Protein 5FOS (pdb70)

Structure (mmCIF, N/CA/C/O backbone):
data_5FOS
#
_entry.id   5FOS
#
_cell.length_a   40.790
_cell.length_b   61.780
_cell.length_c   87.220
_cell.angle_alpha   90.00
_cell.angle_beta   90.00
_cell.angle_gamma   90.00
#
_symmetry.space_group_name_H-M   'P 21 21 21'
#
loop_
_entity.id
_entity.type
_entity.pdbx_description
1 polymer 'DNA REPAIR AND RECOMBINATION PROTEIN RADA'
2 polymer 'DNA REPAIR AND RECOMBINATION PROTEIN RADA'
3 non-polymer 'PHOSPHATE ION'
4 non-polymer GLYCEROL
5 water water
#
loop_
_atom_site.group_PDB
_atom_site.id
_atom_site.type_symbol
_atom_site.label_atom_id
_atom_site.label_alt_id
_atom_site.label_comp_id
_atom_site.label_asym_id
_atom_site.label_entity_id
_atom_site.label_seq_id
_atom_site.pdbx_PDB_ins_code
_atom_site.Cartn_x
_atom_site.Cartn_y
_atom_site.Cartn_z
_atom_site.occupancy
_atom_site.B_iso_or_equiv
_atom_site.auth_seq_id
_atom_site.auth_comp_id
_atom_site.auth_asym_id
_atom_site.auth_atom_id
_atom_site.pdbx_PDB_model_num
ATOM 1 N N . ALA A 1 2 ? 10.198 -21.863 34.490 1.00 25.85 108 ALA A N 1
ATOM 2 C CA . ALA A 1 2 ? 9.888 -21.212 35.763 1.00 23.45 108 ALA A CA 1
ATOM 3 C C . ALA A 1 2 ? 8.679 -20.282 35.672 1.00 20.18 108 ALA A C 1
ATOM 4 O O . ALA A 1 2 ? 8.513 -19.548 34.692 1.00 18.93 108 ALA A O 1
ATOM 10 N N . THR A 1 3 ? 7.855 -20.294 36.716 1.00 17.82 109 THR A N 1
ATOM 11 C CA . THR A 1 3 ? 6.689 -19.421 36.790 1.00 16.04 109 THR A CA 1
ATOM 12 C C . THR A 1 3 ? 7.056 -17.946 36.573 1.00 14.40 109 THR A C 1
ATOM 13 O O . THR A 1 3 ? 8.077 -17.461 37.035 1.00 14.82 109 THR A O 1
ATOM 24 N N . ILE A 1 4 ? 6.215 -17.248 35.836 1.00 13.83 110 ILE A N 1
ATOM 25 C CA . ILE A 1 4 ? 6.366 -15.829 35.592 1.00 15.07 110 ILE A CA 1
ATOM 26 C C . ILE A 1 4 ? 5.912 -15.093 36.849 1.00 13.27 110 ILE A C 1
ATOM 27 O O . ILE A 1 4 ? 4.852 -15.404 37.377 1.00 15.20 110 ILE A O 1
ATOM 43 N N . GLY A 1 5 ? 6.711 -14.145 37.338 1.00 9.42 111 GLY A N 1
ATOM 44 C CA . GLY A 1 5 ? 6.274 -13.239 38.400 1.00 8.50 111 GLY A CA 1
ATOM 45 C C . GLY A 1 5 ? 5.654 -11.992 37.803 1.00 7.64 111 GLY A C 1
ATOM 46 O O . GLY A 1 5 ? 5.977 -11.606 36.677 1.00 8.16 111 GLY A O 1
ATOM 50 N N . ARG A 1 6 ? 4.800 -11.329 38.577 1.00 7.59 112 ARG A N 1
ATOM 51 C CA . ARG A 1 6 ? 4.128 -10.125 38.107 1.00 8.16 112 ARG A CA 1
ATOM 52 C C . ARG A 1 6 ? 4.193 -9.014 39.149 1.00 7.71 112 ARG A C 1
ATOM 53 O O . ARG A 1 6 ? 3.733 -9.186 40.273 1.00 10.49 112 ARG A O 1
ATOM 74 N N . ILE A 1 7 ? 4.757 -7.867 38.780 1.00 7.25 113 ILE A N 1
ATOM 75 C CA . ILE A 1 7 ? 4.923 -6.738 39.675 1.00 7.13 113 ILE A CA 1
ATOM 76 C C . ILE A 1 7 ? 3.809 -5.728 39.433 1.00 6.74 113 ILE A C 1
ATOM 77 O O . ILE A 1 7 ? 3.652 -5.232 38.327 1.00 7.67 113 ILE A O 1
ATOM 93 N N . SER A 1 8 ? 3.057 -5.416 40.485 1.00 7.31 114 SER A N 1
ATOM 94 C CA . SER A 1 8 ? 2.043 -4.385 40.408 1.00 7.76 114 SER A CA 1
ATOM 95 C C . SER A 1 8 ? 2.660 -3.036 40.128 1.00 7.36 114 SER A C 1
ATOM 96 O O . SER A 1 8 ? 3.701 -2.690 40.670 1.00 8.57 114 SER A O 1
ATOM 104 N N . THR A 1 9 ? 1.952 -2.259 39.317 1.00 7.69 115 THR A N 1
ATOM 105 C CA . THR A 1 9 ? 2.341 -0.895 38.989 1.00 8.37 115 THR A CA 1
ATOM 106 C C . THR A 1 9 ? 1.888 0.149 40.022 1.00 8.84 115 THR A C 1
ATOM 107 O O . THR A 1 9 ? 2.245 1.319 39.926 1.00 10.35 115 THR A O 1
ATOM 118 N N . GLY A 1 10 ? 1.022 -0.263 40.938 1.00 8.82 116 GLY A N 1
ATOM 119 C CA . GLY A 1 10 ? 0.334 0.659 41.829 1.00 10.66 116 GLY A CA 1
ATOM 120 C C . GLY A 1 10 ? -1.081 1.011 41.380 1.00 11.39 116 GLY A C 1
ATOM 121 O O . GLY A 1 10 ? -1.894 1.470 42.178 1.00 12.21 116 GLY A O 1
ATOM 125 N N . SER A 1 11 ? -1.364 0.807 40.090 1.00 10.75 117 SER A N 1
ATOM 126 C CA . SER A 1 11 ? -2.678 1.089 39.514 1.00 11.55 117 SER A CA 1
ATOM 127 C C . SER A 1 11 ? -3.369 -0.216 39.160 1.00 10.57 117 SER A C 1
ATOM 128 O O . SER A 1 11 ? -2.856 -1.000 38.366 1.00 10.43 117 SER A O 1
ATOM 136 N N . LYS A 1 12 ? -4.551 -0.438 39.727 1.00 11.46 118 LYS A N 1
ATOM 137 C CA . LYS A 1 12 ? -5.333 -1.625 39.386 1.00 11.68 118 LYS A CA 1
ATOM 138 C C . LYS A 1 12 ? -5.765 -1.603 37.918 1.00 10.35 118 LYS A C 1
ATOM 139 O O . LYS A 1 12 ? -5.843 -2.641 37.266 1.00 10.87 118 LYS A O 1
ATOM 158 N N . SER A 1 13 ? -6.080 -0.424 37.406 1.00 9.22 119 SER A N 1
ATOM 159 C CA . SER A 1 13 ? -6.432 -0.290 35.999 1.00 9.11 119 SER A CA 1
ATOM 160 C C . SER A 1 13 ? -5.290 -0.764 35.084 1.00 8.48 119 SER A C 1
ATOM 161 O O . SER A 1 13 ? -5.464 -1.633 34.203 1.00 9.47 119 SER A O 1
ATOM 169 N N . LEU A 1 14 ? -4.107 -0.214 35.308 1.00 8.13 120 LEU A N 1
ATOM 170 C CA . LEU A 1 14 ? -2.951 -0.596 34.530 1.00 7.87 120 LEU A CA 1
ATOM 171 C C . LEU A 1 14 ? -2.566 -2.063 34.769 1.00 8.30 120 LEU A C 1
ATOM 172 O O . LEU A 1 14 ? -2.228 -2.773 33.822 1.00 8.87 120 LEU A O 1
ATOM 188 N N . ASP A 1 15 ? -2.650 -2.540 36.010 1.00 9.10 121 ASP A N 1
AT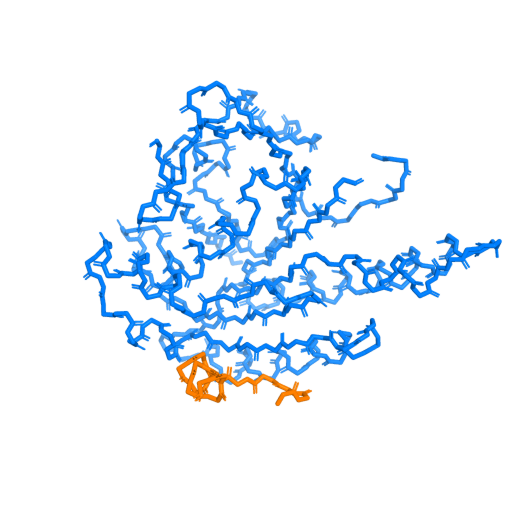OM 189 C CA . ASP A 1 15 ? -2.358 -3.954 36.270 1.00 9.23 121 ASP A CA 1
ATOM 190 C C . ASP A 1 15 ? -3.282 -4.860 35.475 1.00 9.01 121 ASP A C 1
ATOM 191 O O . ASP A 1 15 ? -2.841 -5.873 34.948 1.00 10.23 121 ASP A O 1
ATOM 200 N N . LYS A 1 16 ? -4.557 -4.496 35.376 1.00 9.06 122 LYS A N 1
ATOM 201 C CA . LYS A 1 16 ? -5.489 -5.336 34.639 1.00 10.26 122 LYS A CA 1
ATOM 202 C C . LYS A 1 16 ? -5.127 -5.376 33.157 1.00 10.81 122 LYS A C 1
ATOM 203 O O . LYS A 1 16 ? -5.115 -6.433 32.532 1.00 11.30 122 LYS A O 1
ATOM 222 N N . LEU A 1 17 ? -4.816 -4.218 32.586 1.00 9.15 123 LEU A N 1
ATOM 223 C CA . LEU A 1 17 ? -4.388 -4.144 31.200 1.00 9.01 123 LEU A CA 1
ATOM 224 C C . LEU A 1 17 ? -3.182 -5.068 30.963 1.00 9.22 123 LEU A C 1
ATOM 225 O O . LEU A 1 17 ? -3.072 -5.725 29.911 1.00 10.44 123 LEU A O 1
ATOM 241 N N . LEU A 1 18 ? -2.278 -5.119 31.944 1.00 8.53 124 LEU A N 1
ATOM 242 C CA . LEU A 1 18 ? -1.045 -5.891 31.846 1.00 10.57 124 LEU A CA 1
ATOM 243 C C . LEU A 1 18 ? -1.205 -7.359 32.220 1.00 11.41 124 LEU A C 1
ATOM 244 O O . LEU A 1 18 ? -0.232 -8.099 32.218 1.00 14.41 124 LEU A O 1
ATOM 260 N N . GLY A 1 19 ? -2.405 -7.807 32.564 1.00 11.05 125 GLY A N 1
ATOM 261 C CA . GLY A 1 19 ? -2.602 -9.198 32.952 1.00 11.91 125 GLY A CA 1
ATOM 262 C C . GLY A 1 19 ? -2.129 -9.530 34.359 1.00 12.24 125 GLY A C 1
ATOM 263 O O . GLY A 1 19 ? -1.897 -10.694 34.687 1.00 13.11 125 GLY A O 1
ATOM 267 N N . GLY A 1 20 ? -1.989 -8.506 35.189 1.00 10.46 126 GLY A N 1
ATOM 268 C CA . GLY A 1 20 ? -1.667 -8.671 36.597 1.00 10.16 126 GLY A CA 1
ATOM 269 C C . GLY A 1 20 ? -0.492 -7.826 37.064 1.00 9.55 126 GLY A C 1
ATOM 270 O O . GLY A 1 20 ? -0.317 -7.584 38.259 1.00 11.87 126 GLY A O 1
ATOM 274 N N . GLY A 1 21 ? 0.335 -7.383 36.122 1.00 9.78 127 GLY A N 1
ATOM 275 C CA . GLY A 1 21 ? 1.503 -6.587 36.432 1.00 8.59 127 GLY A CA 1
ATOM 276 C C . GLY A 1 21 ? 2.573 -6.792 35.375 1.00 7.82 127 GLY A C 1
ATOM 277 O O . GLY A 1 21 ? 2.387 -7.502 34.395 1.00 8.33 127 GLY A O 1
ATOM 281 N N . ILE A 1 22 ? 3.693 -6.106 35.541 1.00 7.11 128 ILE A N 1
ATOM 282 C CA A ILE A 1 22 ? 4.797 -6.340 34.611 0.50 6.84 128 ILE A CA 1
ATOM 283 C CA B ILE A 1 22 ? 4.886 -6.249 34.733 0.50 6.26 128 ILE A CA 1
ATOM 284 C C . ILE A 1 22 ? 5.477 -7.648 34.934 1.00 6.27 128 ILE A C 1
ATOM 285 O O . ILE A 1 22 ? 5.633 -8.053 36.079 1.00 7.78 128 ILE A O 1
ATOM 316 N N . GLU A 1 23 ? 5.816 -8.354 33.863 1.00 6.75 129 GLU A N 1
ATOM 317 C CA . GLU A 1 23 ? 6.258 -9.736 33.946 1.00 7.47 129 GLU A CA 1
ATOM 318 C C . GLU A 1 23 ? 7.764 -9.897 34.078 1.00 6.26 129 GLU A C 1
ATOM 319 O O . GLU A 1 23 ? 8.543 -9.190 33.427 1.00 8.14 129 GLU A O 1
ATOM 331 N N . THR A 1 24 ? 8.181 -10.851 34.910 1.00 6.80 130 THR A N 1
ATOM 332 C CA . THR A 1 24 ? 9.553 -11.342 34.848 1.00 6.92 130 THR A CA 1
ATOM 333 C C . THR A 1 24 ? 9.729 -12.178 33.568 1.00 7.60 130 THR A C 1
ATOM 334 O O . THR A 1 24 ? 8.751 -12.575 32.915 1.00 7.60 130 THR A O 1
ATOM 345 N N . GLN A 1 25 ? 10.984 -12.427 33.193 1.00 7.50 131 GLN A N 1
ATOM 346 C CA . GLN A 1 25 ? 11.298 -13.149 31.955 1.00 8.03 131 GLN A CA 1
ATOM 347 C C . GLN A 1 25 ? 10.762 -12.396 30.737 1.00 7.94 131 GLN A C 1
ATOM 348 O O . GLN A 1 25 ? 10.437 -12.992 29.721 1.00 9.46 131 GLN A O 1
ATOM 362 N N . ALA A 1 26 ? 10.746 -11.069 30.835 1.00 7.28 132 ALA A N 1
ATOM 363 C CA . ALA A 1 26 ? 10.243 -10.209 29.774 1.00 8.08 132 ALA A CA 1
ATOM 364 C C . ALA A 1 26 ? 10.878 -8.836 29.853 1.00 7.14 132 ALA A C 1
ATOM 365 O O . ALA A 1 26 ? 11.275 -8.375 30.936 1.00 7.29 132 ALA A O 1
ATOM 372 N N . ILE A 1 27 ? 10.958 -8.182 28.694 1.00 8.44 133 ILE A N 1
ATOM 373 C CA . ILE A 1 27 ? 11.247 -6.755 28.625 1.00 7.73 133 ILE A CA 1
ATOM 374 C C . ILE A 1 27 ? 9.948 -6.012 28.334 1.00 7.88 133 ILE A C 1
ATOM 375 O O . ILE A 1 27 ? 9.307 -6.254 27.306 1.00 9.13 133 ILE A O 1
ATOM 391 N N . THR A 1 28 ? 9.554 -5.123 29.247 1.00 7.71 134 THR A N 1
ATOM 392 C CA . THR A 1 28 ? 8.418 -4.248 29.022 1.00 7.58 134 THR A CA 1
ATOM 393 C C . THR A 1 28 ? 8.942 -2.866 28.730 1.00 8.37 134 THR A C 1
ATOM 394 O O . THR A 1 28 ? 9.718 -2.336 29.511 1.00 8.27 134 THR A O 1
ATOM 405 N N . GLU A 1 29 ? 8.502 -2.303 27.603 1.00 8.28 135 GLU A N 1
ATOM 406 C CA . GLU A 1 29 ? 8.899 -0.961 27.199 1.00 9.60 135 GLU A CA 1
ATOM 407 C C . GLU A 1 29 ? 7.710 -0.058 27.338 1.00 9.80 135 GLU A C 1
ATOM 408 O O . GLU A 1 29 ? 6.623 -0.365 26.814 1.00 11.27 135 GLU A O 1
ATOM 420 N N A VAL A 1 30 ? 7.928 1.057 28.013 0.50 9.45 136 VAL A N 1
ATOM 421 N N B VAL A 1 30 ? 7.886 1.036 28.073 0.50 8.78 136 VAL A N 1
ATOM 422 C CA A VAL A 1 30 ? 6.956 2.117 28.076 0.50 10.20 136 VAL A CA 1
ATOM 423 C CA B VAL A 1 30 ? 6.922 2.122 28.071 0.50 9.69 136 VAL A CA 1
ATOM 424 C C A VAL A 1 30 ? 7.491 3.321 27.314 0.50 10.07 136 VAL A C 1
ATOM 425 C C B VAL A 1 30 ? 7.497 3.289 27.284 0.50 9.80 136 VAL A C 1
ATOM 426 O O A VAL A 1 30 ? 8.616 3.755 27.530 0.50 10.20 136 VAL A O 1
ATOM 427 O O B VAL A 1 30 ? 8.659 3.651 27.436 0.50 10.12 136 VAL A O 1
ATOM 452 N N . PHE A 1 31 ? 6.682 3.857 26.410 1.00 10.02 137 PHE A N 1
ATOM 453 C CA . PHE A 1 31 ? 7.114 4.968 25.595 1.00 11.30 137 PHE A CA 1
ATOM 454 C C . PHE A 1 31 ? 6.028 6.003 25.506 1.00 10.95 137 PHE A C 1
ATOM 455 O O . PHE A 1 31 ? 4.831 5.704 25.619 1.00 11.05 137 PHE A O 1
ATOM 472 N N . GLY A 1 32 ? 6.467 7.232 25.327 1.00 12.08 138 GLY A N 1
ATOM 473 C CA . GLY A 1 32 ? 5.567 8.361 25.214 1.00 13.22 138 GLY A CA 1
ATOM 474 C C . GLY A 1 32 ? 6.332 9.668 25.265 1.00 15.23 138 GLY A C 1
ATOM 475 O O . GLY A 1 32 ? 7.568 9.685 25.377 1.00 15.04 138 GLY A O 1
ATOM 479 N N . GLU A 1 33 ? 5.595 10.768 25.171 1.00 16.74 139 GLU A N 1
ATOM 480 C CA . GLU A 1 33 ? 6.196 12.092 25.168 1.00 19.90 139 GLU A CA 1
ATOM 481 C C . GLU A 1 33 ? 6.664 12.455 26.570 1.00 19.82 139 GLU A C 1
ATOM 482 O O . GLU A 1 33 ? 6.309 11.789 27.541 1.00 19.61 139 GLU A O 1
ATOM 494 N N . PHE A 1 34 ? 7.489 13.490 26.670 1.00 22.83 140 PHE A N 1
ATOM 495 C CA . PHE A 1 34 ? 7.846 14.054 27.967 1.00 24.82 140 PHE A CA 1
ATOM 496 C C . PHE A 1 34 ? 6.589 14.341 28.787 1.00 24.59 140 PHE A C 1
ATOM 497 O O . PHE A 1 34 ? 5.632 14.910 28.269 1.00 25.21 140 PHE A O 1
ATOM 514 N N . GLY A 1 35 ? 6.605 13.955 30.061 1.00 22.47 141 GLY A N 1
ATOM 515 C CA . GLY A 1 35 ? 5.477 14.181 30.954 1.00 21.90 141 GLY A CA 1
ATOM 516 C C . GLY A 1 35 ? 4.394 13.114 30.949 1.00 17.55 141 GLY A C 1
ATOM 517 O O . GLY A 1 35 ? 3.397 13.238 31.674 1.00 16.54 141 GLY A O 1
ATOM 521 N N . SER A 1 36 ? 4.586 12.049 30.168 1.00 16.08 142 SER A N 1
ATOM 522 C CA . SER A 1 36 ? 3.532 11.053 29.973 1.00 14.98 142 SER A CA 1
ATOM 523 C C . SER A 1 36 ? 3.381 10.064 31.137 1.00 13.19 142 SER A C 1
ATOM 524 O O . SER A 1 36 ? 2.436 9.258 31.135 1.00 13.87 142 SER A O 1
ATOM 532 N N . GLY A 1 37 ? 4.336 10.076 32.071 1.00 13.80 143 GLY A N 1
ATOM 533 C CA . GLY A 1 37 ? 4.304 9.212 33.245 1.00 14.86 143 GLY A CA 1
ATOM 534 C C . GLY A 1 37 ? 5.375 8.125 33.318 1.00 12.98 143 GLY A C 1
ATOM 535 O O . GLY A 1 37 ? 5.449 7.387 34.309 1.00 11.97 143 GLY A O 1
ATOM 539 N N . LYS A 1 38 ? 6.236 8.040 32.303 1.00 13.08 144 LYS A N 1
ATOM 540 C CA . LYS A 1 38 ? 7.208 6.933 32.225 1.00 12.27 144 LYS A CA 1
ATOM 541 C C . LYS A 1 38 ? 8.130 6.859 33.427 1.00 10.37 144 LYS A C 1
ATOM 542 O O . LYS A 1 38 ? 8.358 5.780 33.964 1.00 10.16 144 LYS A O 1
ATOM 561 N N . THR A 1 39 ? 8.681 7.994 33.838 1.00 12.69 145 THR A N 1
ATOM 562 C CA . THR A 1 39 ? 9.656 7.984 34.925 1.00 13.87 145 THR A CA 1
ATOM 563 C C . THR A 1 39 ? 8.967 7.739 36.256 1.00 10.45 145 THR A C 1
ATOM 564 O O . THR A 1 39 ? 9.522 7.091 37.148 1.00 10.43 145 THR A O 1
ATOM 575 N N . GLN A 1 40 ? 7.750 8.245 36.390 1.00 9.94 146 GLN A N 1
ATOM 576 C CA . GLN A 1 40 ? 6.983 8.013 37.600 1.00 10.35 146 GLN A CA 1
ATOM 577 C C . GLN A 1 40 ? 6.632 6.525 37.744 1.00 8.74 146 GLN A C 1
ATOM 578 O O . GLN A 1 40 ? 6.673 5.983 38.855 1.00 9.40 146 GLN A O 1
ATOM 592 N N . LEU A 1 41 ? 6.317 5.866 36.637 1.00 8.85 147 LEU A N 1
ATOM 593 C CA . LEU A 1 41 ? 6.059 4.423 36.657 1.00 8.01 147 LEU A CA 1
ATOM 594 C C . LEU A 1 41 ? 7.326 3.639 37.044 1.00 8.08 147 LEU A C 1
ATOM 595 O O . LEU A 1 41 ? 7.285 2.756 37.888 1.00 7.76 147 LEU A O 1
ATOM 611 N N . ALA A 1 42 ? 8.480 4.025 36.503 1.00 8.09 148 ALA A N 1
ATOM 612 C CA . ALA A 1 42 ? 9.749 3.407 36.888 1.00 8.55 148 ALA A CA 1
ATOM 613 C C . ALA A 1 42 ? 10.026 3.565 38.402 1.00 7.57 148 ALA A C 1
ATOM 614 O O . ALA A 1 42 ? 10.370 2.590 39.075 1.00 7.57 148 ALA A O 1
ATOM 621 N N . HIS A 1 43 ? 9.881 4.782 38.932 1.00 7.28 149 HIS A N 1
ATOM 622 C CA . HIS A 1 43 ? 10.094 4.992 40.363 1.00 8.08 149 HIS A CA 1
ATOM 623 C C . HIS A 1 43 ? 9.116 4.151 41.213 1.00 7.33 149 HIS A C 1
ATOM 624 O O . HIS A 1 43 ? 9.501 3.591 42.236 1.00 7.80 149 HIS A O 1
ATOM 637 N N . THR A 1 44 ? 7.858 4.048 40.785 1.00 6.98 150 THR A N 1
ATOM 638 C CA . THR A 1 44 ? 6.864 3.307 41.549 1.00 6.30 150 THR A CA 1
ATOM 639 C C . THR A 1 44 ? 7.193 1.815 41.550 1.00 5.73 150 THR A C 1
ATOM 640 O O . THR A 1 44 ? 7.145 1.161 42.578 1.00 7.48 150 THR A O 1
ATOM 651 N N . LEU A 1 45 ? 7.545 1.281 40.381 1.00 6.28 151 LEU A N 1
ATOM 652 C CA . LEU A 1 45 ? 7.920 -0.119 40.277 1.00 6.03 151 LEU A CA 1
ATOM 653 C C . LEU A 1 45 ? 9.118 -0.464 41.158 1.00 5.93 151 LEU A C 1
ATOM 654 O O . LEU A 1 45 ? 9.185 -1.565 41.713 1.00 6.14 151 LEU A O 1
ATOM 670 N N . ALA A 1 46 ? 10.063 0.460 41.284 1.00 6.12 152 ALA A N 1
ATOM 671 C CA . ALA A 1 46 ? 11.243 0.236 42.121 1.00 6.55 152 ALA A CA 1
ATOM 672 C C . ALA A 1 46 ? 10.882 0.078 43.595 1.00 6.17 152 ALA A C 1
ATOM 673 O O . ALA A 1 46 ? 11.649 -0.495 44.360 1.00 7.63 152 ALA A O 1
ATOM 680 N N . VAL A 1 47 ? 9.716 0.602 43.986 1.00 6.71 153 VAL A N 1
ATOM 681 C CA . VAL A 1 47 ? 9.173 0.376 45.324 1.00 6.12 153 VAL A CA 1
ATOM 682 C C . VAL A 1 47 ? 8.290 -0.885 45.353 1.00 6.18 153 VAL A C 1
ATOM 683 O O . VAL A 1 47 ? 8.484 -1.757 46.195 1.00 7.04 153 VAL A O 1
ATOM 696 N N . MET A 1 48 ? 7.365 -0.999 44.408 1.00 6.43 154 MET A N 1
ATOM 697 C CA . MET A 1 48 ? 6.390 -2.094 44.424 1.00 6.88 154 MET A CA 1
ATOM 698 C C . MET A 1 48 ? 7.066 -3.456 44.412 1.00 6.30 154 MET A C 1
ATOM 699 O O . MET A 1 48 ? 6.624 -4.379 45.066 1.00 6.65 154 MET A O 1
ATOM 713 N N . VAL A 1 49 ? 8.146 -3.604 43.661 1.00 5.44 155 VAL A N 1
ATOM 714 C CA . VAL A 1 49 ? 8.779 -4.926 43.539 1.00 6.39 155 VAL A CA 1
ATOM 715 C C . VAL A 1 49 ? 9.322 -5.406 44.878 1.00 5.67 155 VAL A C 1
ATOM 716 O O . VAL A 1 49 ? 9.481 -6.611 45.104 1.00 6.44 155 VAL A O 1
ATOM 729 N N . GLN A 1 50 ? 9.577 -4.473 45.791 1.00 6.13 156 GLN A N 1
ATOM 730 C CA . GLN A 1 50 ? 10.111 -4.830 47.102 1.00 6.69 156 GLN A CA 1
ATOM 731 C C . GLN A 1 50 ? 9.071 -5.365 48.082 1.00 6.95 156 GLN A C 1
ATOM 732 O O . GLN A 1 50 ? 9.423 -5.935 49.108 1.00 8.03 156 GLN A O 1
ATOM 746 N N . LEU A 1 51 ? 7.800 -5.132 47.772 1.00 6.86 157 LEU A N 1
ATOM 747 C CA . LEU A 1 51 ? 6.687 -5.641 48.571 1.00 7.36 157 LEU A CA 1
ATOM 748 C C . LEU A 1 51 ? 6.587 -7.170 48.482 1.00 7.25 157 LEU A C 1
ATOM 749 O O . LEU A 1 51 ? 7.064 -7.782 47.522 1.00 6.64 157 LEU A O 1
ATOM 765 N N . PRO A 1 52 ? 5.918 -7.793 49.463 1.00 6.65 158 PRO A N 1
ATOM 766 C CA . PRO A 1 52 ? 5.630 -9.222 49.369 1.00 6.64 158 PRO A CA 1
ATOM 767 C C . PRO A 1 52 ? 4.562 -9.475 48.292 1.00 6.27 158 PRO A C 1
ATOM 768 O O . PRO A 1 52 ? 3.874 -8.525 47.852 1.00 6.22 158 PRO A O 1
ATOM 779 N N . PRO A 1 53 ? 4.419 -10.735 47.862 1.00 6.52 159 PRO A N 1
ATOM 780 C CA . PRO A 1 53 ? 3.526 -10.954 46.709 1.00 7.31 159 PRO A CA 1
ATOM 781 C C . PRO A 1 53 ? 2.047 -10.628 46.929 1.00 7.49 159 PRO A C 1
ATOM 782 O O . PRO A 1 53 ? 1.386 -10.236 45.958 1.00 8.14 159 PRO A O 1
ATOM 793 N N . GLU A 1 54 ? 1.543 -10.759 48.151 1.00 7.25 160 GLU A N 1
ATOM 794 C CA . GLU A 1 54 ? 0.149 -10.396 48.408 1.00 7.73 160 GLU A CA 1
ATOM 795 C C . GLU A 1 54 ? -0.081 -8.866 48.394 1.00 8.76 160 GLU A C 1
ATOM 796 O O . GLU A 1 54 ? -1.228 -8.397 48.495 1.00 10.40 160 GLU A O 1
ATOM 808 N N . GLU A 1 55 ? 1.002 -8.107 48.243 1.00 7.10 161 GLU A N 1
ATOM 809 C CA . GLU A 1 55 ? 0.922 -6.673 48.027 1.00 7.39 161 GLU A CA 1
ATOM 810 C C . GLU A 1 55 ? 1.379 -6.287 46.608 1.00 7.73 161 GLU A C 1
ATOM 811 O O . GLU A 1 55 ? 1.566 -5.105 46.317 1.00 9.52 161 GLU A O 1
ATOM 823 N N . GLY A 1 56 ? 1.566 -7.272 45.726 1.00 7.32 162 GLY A N 1
ATOM 824 C CA . GLY A 1 56 ? 1.935 -7.007 44.342 1.00 7.68 162 GLY A CA 1
ATOM 825 C C . GLY A 1 56 ? 3.422 -7.005 44.022 1.00 7.50 162 GLY A C 1
ATOM 826 O O . GLY A 1 56 ? 3.793 -6.679 42.895 1.00 8.80 162 GLY A O 1
ATOM 830 N N . GLY A 1 57 ? 4.267 -7.381 44.977 1.00 7.43 163 GLY A N 1
ATOM 831 C CA . GLY A 1 57 ? 5.708 -7.386 44.772 1.00 5.67 163 GLY A CA 1
ATOM 832 C C . GLY A 1 57 ? 6.308 -8.776 44.691 1.00 6.69 163 GLY A C 1
ATOM 833 O O . GLY A 1 57 ? 5.600 -9.790 44.611 1.00 6.71 163 GLY A O 1
ATOM 837 N N . LEU A 1 58 ? 7.634 -8.835 44.696 1.00 6.75 164 LEU A N 1
ATOM 838 C CA . LEU A 1 58 ? 8.359 -10.095 44.565 1.00 7.25 164 LEU A CA 1
ATOM 839 C C . LEU A 1 58 ? 9.453 -10.184 45.632 1.00 7.74 164 LEU A C 1
ATOM 840 O O . LEU A 1 58 ? 10.420 -10.938 45.459 1.00 8.75 164 LEU A O 1
ATOM 856 N N . ASN A 1 59 ? 9.317 -9.413 46.712 1.00 7.48 165 ASN A N 1
ATOM 857 C CA . ASN A 1 59 ? 10.364 -9.343 47.730 1.00 8.09 165 ASN A CA 1
ATOM 858 C C . ASN A 1 59 ? 11.725 -9.130 47.080 1.00 7.14 165 ASN A C 1
ATOM 859 O O . ASN A 1 59 ? 12.715 -9.746 47.460 1.00 10.21 165 ASN A O 1
ATOM 870 N N . GLY A 1 60 ? 11.766 -8.272 46.065 1.00 7.42 166 GLY A N 1
ATOM 871 C CA . GLY A 1 60 ? 12.919 -8.166 45.195 1.00 8.29 166 GLY A CA 1
ATOM 872 C C . GLY A 1 60 ? 13.798 -6.964 45.405 1.00 8.27 166 GLY A C 1
ATOM 873 O O . GLY A 1 60 ? 13.380 -5.942 45.949 1.00 9.91 166 GLY A O 1
ATOM 877 N N . SER A 1 61 ? 15.047 -7.112 44.976 1.00 7.36 167 SER A N 1
ATOM 878 C CA . SER A 1 61 ? 15.960 -5.983 44.825 1.00 6.93 167 SER A CA 1
ATOM 879 C C . SER A 1 61 ? 15.859 -5.399 43.402 1.00 6.84 167 SER A C 1
ATOM 880 O O . SER A 1 61 ? 15.294 -6.014 42.486 1.00 7.03 167 SER A O 1
ATOM 888 N N . VAL A 1 62 ? 16.451 -4.225 43.226 1.00 6.73 168 VAL A N 1
ATOM 889 C CA . VAL A 1 62 ? 16.344 -3.437 42.010 1.00 6.57 168 VAL A CA 1
ATOM 890 C C . VAL A 1 62 ? 17.720 -3.006 41.538 1.00 6.11 168 VAL A C 1
ATOM 891 O O . VAL A 1 62 ? 18.577 -2.655 42.351 1.00 7.07 168 VAL A O 1
ATOM 904 N N . MET A 1 63 ? 17.902 -2.993 40.219 1.00 6.93 169 MET A N 1
ATOM 905 C CA . MET A 1 63 ? 19.036 -2.329 39.603 1.00 6.80 169 MET A CA 1
ATOM 906 C C . MET A 1 63 ? 18.489 -1.329 38.599 1.00 6.78 169 MET A C 1
ATOM 907 O O . MET A 1 63 ? 17.511 -1.615 37.901 1.00 8.16 169 MET A O 1
ATOM 921 N N . TRP A 1 64 ? 19.104 -0.152 38.545 1.00 7.11 170 TRP A N 1
ATOM 922 C CA . TRP A 1 64 ? 18.588 0.974 37.772 1.00 6.69 170 TRP A CA 1
ATOM 923 C C . TRP A 1 64 ? 19.735 1.596 36.988 1.00 7.33 170 TRP A C 1
ATOM 924 O O . TRP A 1 64 ? 20.718 2.029 37.575 1.00 8.45 170 TRP A O 1
ATOM 945 N N . ILE A 1 65 ? 19.620 1.608 35.666 1.00 7.48 171 ILE A N 1
ATOM 946 C CA . ILE A 1 65 ? 20.569 2.282 34.781 1.00 7.80 171 ILE A CA 1
ATOM 947 C C . ILE A 1 65 ? 19.885 3.495 34.174 1.00 7.83 171 ILE A C 1
ATOM 948 O O . ILE A 1 65 ? 18.896 3.349 33.458 1.00 8.99 171 ILE A O 1
ATOM 964 N N . ASP A 1 66 ? 20.404 4.682 34.480 1.00 9.13 172 ASP A N 1
ATOM 965 C CA . ASP A 1 66 ? 19.955 5.917 33.850 1.00 11.25 172 ASP A CA 1
ATOM 966 C C . ASP A 1 66 ? 20.847 6.228 32.645 1.00 11.79 172 ASP A C 1
ATOM 967 O O . ASP A 1 66 ? 22.055 6.014 32.699 1.00 13.64 172 ASP A O 1
ATOM 976 N N . THR A 1 67 ? 20.270 6.790 31.593 1.00 11.91 173 THR A N 1
ATOM 977 C CA . THR A 1 67 ? 21.083 7.404 30.547 1.00 12.95 173 THR A CA 1
ATOM 978 C C . THR A 1 67 ? 21.087 8.918 30.693 1.00 14.25 173 THR A C 1
ATOM 979 O O . THR A 1 67 ? 22.062 9.561 30.319 1.00 15.17 173 THR A O 1
ATOM 990 N N . GLU A 1 68 ? 20.004 9.463 31.240 1.00 16.91 174 GLU A N 1
ATOM 991 C CA . GLU A 1 68 ? 19.886 10.879 31.537 1.00 18.15 174 GLU A CA 1
ATOM 992 C C . GLU A 1 68 ? 19.714 10.965 33.035 1.00 18.23 174 GLU A C 1
ATOM 993 O O . GLU A 1 68 ? 19.580 9.943 33.689 1.00 19.12 174 GLU A O 1
ATOM 1005 N N . ASN A 1 69 ? 19.704 12.163 33.585 1.00 18.38 175 ASN A N 1
ATOM 1006 C CA . ASN A 1 69 ? 19.606 12.330 35.031 1.00 19.89 175 ASN A CA 1
ATOM 1007 C C . ASN A 1 69 ? 18.154 12.321 35.472 1.00 18.51 175 ASN A C 1
ATOM 1008 O O . ASN A 1 69 ? 17.500 13.362 35.525 1.00 21.75 175 ASN A O 1
ATOM 1019 N N . THR A 1 70 ? 17.667 11.146 35.829 1.00 14.41 176 THR A N 1
ATOM 1020 C CA . THR A 1 70 ? 16.244 10.885 35.965 1.00 15.23 176 THR A CA 1
ATOM 1021 C C . THR A 1 70 ? 15.917 10.374 37.389 1.00 12.26 176 THR A C 1
ATOM 1022 O O . THR A 1 70 ? 14.863 10.683 37.970 1.00 12.86 176 THR A O 1
ATOM 1033 N N . PHE A 1 71 ? 16.809 9.561 37.950 1.00 10.76 177 PHE A N 1
ATOM 1034 C CA . PHE A 1 71 ? 16.531 8.888 39.226 1.00 9.84 177 PHE A CA 1
ATOM 1035 C C . PHE A 1 71 ? 16.549 9.889 40.385 1.00 9.98 177 PHE A C 1
ATOM 1036 O O . PHE A 1 71 ? 17.474 10.711 40.514 1.00 12.57 177 PHE A O 1
ATOM 1053 N N . ARG A 1 72 ? 15.529 9.813 41.231 1.00 9.88 178 ARG A N 1
ATOM 1054 C CA . ARG A 1 72 ? 15.357 10.731 42.349 1.00 10.50 178 ARG A CA 1
ATOM 1055 C C . ARG A 1 72 ? 15.144 9.918 43.620 1.00 10.15 178 ARG A C 1
ATOM 1056 O O . ARG A 1 72 ? 14.038 9.455 43.896 1.00 9.53 178 ARG A O 1
ATOM 1077 N N . PRO A 1 73 ? 16.226 9.671 44.375 1.00 12.25 179 PRO A N 1
ATOM 1078 C CA . PRO A 1 73 ? 16.078 8.929 45.635 1.00 11.19 179 PRO A CA 1
ATOM 1079 C C . PRO A 1 73 ? 14.997 9.503 46.565 1.00 11.02 179 PRO A C 1
ATOM 1080 O O . PRO A 1 73 ? 14.306 8.735 47.209 1.00 11.15 179 PRO A O 1
ATOM 1091 N N . GLU A 1 74 ? 14.801 10.818 46.605 1.00 11.27 180 GLU A N 1
ATOM 1092 C CA . GLU A 1 74 ? 13.763 11.348 47.480 1.00 11.50 180 GLU A CA 1
ATOM 1093 C C . GLU A 1 74 ? 12.362 10.966 46.996 1.00 10.18 180 GLU A C 1
ATOM 1094 O O . GLU A 1 74 ? 11.440 10.825 47.811 1.00 11.66 180 GLU A O 1
ATOM 1106 N N . ARG A 1 75 ? 12.180 10.805 45.687 1.00 8.92 181 ARG A N 1
ATOM 1107 C CA . ARG A 1 75 ? 10.877 10.371 45.178 1.00 8.88 181 ARG A CA 1
ATOM 1108 C C . ARG A 1 75 ? 10.607 8.907 45.589 1.00 8.48 181 ARG A C 1
ATOM 1109 O O . ARG A 1 75 ? 9.486 8.547 45.962 1.00 9.24 181 ARG A O 1
ATOM 1130 N N . ILE A 1 76 ? 11.634 8.070 45.533 1.00 9.02 182 ILE A N 1
ATOM 1131 C CA . ILE A 1 76 ? 11.521 6.723 46.082 1.00 8.92 182 ILE A CA 1
ATOM 1132 C C . ILE A 1 76 ? 11.088 6.783 47.556 1.00 8.73 182 ILE A C 1
ATOM 1133 O O . ILE A 1 76 ? 10.183 6.062 47.976 1.00 8.88 182 ILE A O 1
ATOM 1149 N N . ARG A 1 77 ? 11.754 7.634 48.344 1.00 8.78 183 ARG A N 1
ATOM 1150 C CA . ARG A 1 77 ? 11.442 7.731 49.764 1.00 10.68 183 ARG A CA 1
ATOM 1151 C C . ARG A 1 77 ? 10.001 8.148 49.976 1.00 10.26 183 ARG A C 1
ATOM 1152 O O . ARG A 1 77 ? 9.316 7.597 50.840 1.00 10.96 183 ARG A O 1
ATOM 1173 N N . GLU A 1 78 ? 9.536 9.110 49.187 1.00 10.47 184 GLU A N 1
ATOM 1174 C CA . GLU A 1 78 ? 8.152 9.582 49.305 1.00 10.92 184 GLU A CA 1
ATOM 1175 C C . GLU A 1 78 ? 7.154 8.467 48.999 1.00 10.37 184 GLU A C 1
ATOM 1176 O O . GLU A 1 78 ? 6.230 8.214 49.764 1.00 10.99 184 GLU A O 1
ATOM 1188 N N . ILE A 1 79 ? 7.353 7.799 47.873 1.00 10.06 185 ILE A N 1
ATOM 1189 C CA . ILE A 1 79 ? 6.450 6.737 47.453 1.00 9.58 185 ILE A CA 1
ATOM 1190 C C . ILE A 1 79 ? 6.406 5.629 48.528 1.00 9.91 185 ILE A C 1
ATOM 1191 O O . ILE A 1 79 ? 5.340 5.167 48.932 1.00 10.95 185 ILE A O 1
ATOM 1207 N N . ALA A 1 80 ? 7.578 5.207 48.988 1.00 9.40 186 ALA A N 1
ATOM 1208 C CA . ALA A 1 80 ? 7.661 4.195 50.027 1.00 9.68 186 ALA A CA 1
ATOM 1209 C C . ALA A 1 80 ? 6.944 4.618 51.319 1.00 11.24 186 ALA A C 1
ATOM 1210 O O . ALA A 1 80 ? 6.145 3.843 51.886 1.00 12.10 186 ALA A O 1
ATOM 1217 N N . GLN A 1 81 ? 7.232 5.826 51.795 1.00 12.72 187 GLN A N 1
ATOM 1218 C CA . GLN A 1 81 ? 6.665 6.309 53.056 1.00 14.76 187 GLN A CA 1
ATOM 1219 C C . GLN A 1 81 ? 5.149 6.328 52.966 1.00 15.05 187 GLN A C 1
ATOM 1220 O O . GLN A 1 81 ? 4.445 5.955 53.902 1.00 15.56 187 GLN A O 1
ATOM 1234 N N . ASN A 1 82 ? 4.639 6.773 51.838 1.00 14.44 188 ASN A N 1
ATOM 1235 C CA . ASN A 1 82 ? 3.205 6.928 51.690 1.00 14.67 188 ASN A CA 1
ATOM 1236 C C . ASN A 1 82 ? 2.481 5.598 51.475 1.00 14.05 188 ASN A C 1
ATOM 1237 O O . ASN A 1 82 ? 1.263 5.554 51.570 1.00 16.19 188 ASN A O 1
ATOM 1248 N N . ARG A 1 83 ? 3.241 4.531 51.212 1.00 14.27 189 ARG A N 1
ATOM 1249 C CA . ARG A 1 83 ? 2.696 3.172 51.085 1.00 13.33 189 ARG A CA 1
ATOM 1250 C C . ARG A 1 83 ? 2.944 2.317 52.343 1.00 14.19 189 ARG A C 1
ATOM 1251 O O . ARG A 1 83 ? 2.678 1.122 52.340 1.00 16.14 189 ARG A O 1
ATOM 1272 N N . GLY A 1 84 ? 3.436 2.943 53.412 1.00 14.56 190 GLY A N 1
ATOM 1273 C CA . GLY A 1 84 ? 3.583 2.294 54.703 1.00 16.27 190 GLY A CA 1
ATOM 1274 C C . GLY A 1 84 ? 4.916 1.597 54.900 1.00 17.28 190 GLY A C 1
ATOM 1275 O O . GLY A 1 84 ? 5.063 0.788 55.822 1.00 17.87 190 GLY A O 1
ATOM 1279 N N . LEU A 1 85 ? 5.898 1.920 54.057 1.00 17.33 191 LEU A N 1
ATOM 1280 C CA . LEU A 1 85 ? 7.225 1.315 54.143 1.00 17.82 191 LEU A CA 1
ATOM 1281 C C . LEU A 1 85 ? 8.238 2.251 54.791 1.00 18.63 191 LEU A C 1
ATOM 1282 O O . LEU A 1 85 ? 7.988 3.446 54.963 1.00 20.73 191 LEU A O 1
ATOM 1298 N N . ASP A 1 86 ? 9.381 1.688 55.159 1.00 17.48 192 ASP A N 1
ATOM 1299 C CA . ASP A 1 86 ? 10.511 2.477 55.633 1.00 18.39 192 ASP A CA 1
ATOM 1300 C C . ASP A 1 86 ? 11.258 3.004 54.409 1.00 17.40 192 ASP A C 1
ATOM 1301 O O . ASP A 1 86 ? 11.831 2.217 53.656 1.00 18.20 192 ASP A O 1
ATOM 1310 N N . PRO A 1 87 ? 11.278 4.334 54.214 1.00 16.79 193 PRO A N 1
ATOM 1311 C CA . PRO A 1 87 ? 11.851 4.865 52.968 1.00 16.68 193 PRO A CA 1
ATOM 1312 C C . PRO A 1 87 ? 13.327 4.564 52.782 1.00 16.78 193 PRO A C 1
ATOM 1313 O O . PRO A 1 87 ? 13.805 4.366 51.659 1.00 17.84 193 PRO A O 1
ATOM 1324 N N . ASP A 1 88 ? 14.060 4.560 53.882 1.00 15.76 194 ASP A N 1
ATOM 1325 C CA . ASP A 1 88 ? 15.485 4.382 53.790 1.00 16.95 194 ASP A CA 1
ATOM 1326 C C . ASP A 1 88 ? 15.835 2.907 53.586 1.00 17.60 194 ASP A C 1
ATOM 1327 O O . ASP A 1 88 ? 16.799 2.598 52.879 1.00 19.03 194 ASP A O 1
ATOM 1336 N N . GLU A 1 89 ? 15.020 1.999 54.116 1.00 17.46 195 GLU A N 1
ATOM 1337 C CA . GLU A 1 89 ? 15.256 0.575 53.865 1.00 15.45 195 GLU A CA 1
ATOM 1338 C C . GLU A 1 89 ? 15.015 0.249 52.378 1.00 13.59 195 GLU A C 1
ATOM 1339 O O . GLU A 1 89 ? 15.737 -0.526 51.768 1.00 13.94 195 GLU A O 1
ATOM 1351 N N . VAL A 1 90 ? 14.001 0.861 51.797 1.00 11.83 196 VAL A N 1
ATOM 1352 C CA . VAL A 1 90 ? 13.716 0.657 50.378 1.00 11.13 196 VAL A CA 1
ATOM 1353 C C . VAL A 1 90 ? 14.906 1.120 49.523 1.00 10.14 196 VAL A C 1
ATOM 1354 O O . VAL A 1 90 ? 15.237 0.473 48.532 1.00 10.17 196 VAL A O 1
ATOM 1367 N N . LEU A 1 91 ? 15.554 2.227 49.894 1.00 10.58 197 LEU A N 1
ATOM 1368 C CA . LEU A 1 91 ? 16.736 2.677 49.153 1.00 11.42 197 LEU A CA 1
ATOM 1369 C C . LEU A 1 91 ? 17.903 1.710 49.195 1.00 12.59 197 LEU A C 1
ATOM 1370 O O . LEU A 1 91 ? 18.702 1.657 48.257 1.00 13.98 197 LEU A O 1
ATOM 1386 N N . LYS A 1 92 ? 18.020 0.961 50.285 1.00 11.98 198 LYS A N 1
ATOM 1387 C CA . LYS A 1 92 ? 19.126 0.023 50.422 1.00 13.19 198 LYS A CA 1
ATOM 1388 C C . LYS A 1 92 ? 19.015 -1.149 49.444 1.00 12.61 198 LYS A C 1
ATOM 1389 O O . LYS A 1 92 ? 19.974 -1.882 49.249 1.00 16.58 198 LYS A O 1
ATOM 1408 N N . HIS A 1 93 ? 17.850 -1.336 48.836 1.00 9.72 199 HIS A N 1
ATOM 1409 C CA . HIS A 1 93 ? 17.640 -2.435 47.897 1.00 8.59 199 HIS A CA 1
ATOM 1410 C C . HIS A 1 93 ? 17.580 -2.021 46.435 1.00 8.10 199 HIS A C 1
ATOM 1411 O O . HIS A 1 93 ? 17.190 -2.811 45.583 1.00 8.90 199 HIS A O 1
ATOM 1424 N N . ILE A 1 94 ? 18.050 -0.808 46.152 1.00 8.04 200 ILE A N 1
ATOM 1425 C CA . ILE A 1 94 ? 18.170 -0.287 44.789 1.00 8.35 200 ILE A CA 1
ATOM 1426 C C . ILE A 1 94 ? 19.643 0.031 44.548 1.00 8.74 200 ILE A C 1
ATOM 1427 O O . ILE A 1 94 ? 20.266 0.760 45.325 1.00 10.62 200 ILE A O 1
ATOM 1443 N N . ALA A 1 95 ? 20.194 -0.549 43.487 1.00 8.67 201 ALA A N 1
ATOM 1444 C CA . ALA A 1 95 ? 21.549 -0.242 43.036 1.00 9.09 201 ALA A CA 1
ATOM 1445 C C . ALA A 1 95 ? 21.436 0.609 41.778 1.00 8.56 201 ALA A C 1
ATOM 1446 O O . ALA A 1 95 ? 20.735 0.231 40.838 1.00 9.19 201 ALA A O 1
ATOM 1453 N N . TYR A 1 96 ? 22.124 1.749 41.774 1.00 9.82 202 TYR A N 1
ATOM 1454 C CA . TYR A 1 96 ? 21.965 2.777 40.737 1.00 9.77 202 TYR A CA 1
ATOM 1455 C C . TYR A 1 96 ? 23.256 3.079 40.000 1.00 10.52 202 TYR A C 1
ATOM 1456 O O . TYR A 1 96 ? 24.292 3.255 40.620 1.00 10.97 202 TYR A O 1
ATOM 1474 N N . ALA A 1 97 ? 23.177 3.173 38.680 1.00 9.38 203 ALA A N 1
ATOM 1475 C CA . ALA A 1 97 ? 24.305 3.673 37.887 1.00 10.28 203 ALA A CA 1
ATOM 1476 C C . ALA A 1 97 ? 23.816 4.577 36.765 1.00 9.70 203 ALA A C 1
ATOM 1477 O O . ALA A 1 97 ? 22.736 4.361 36.213 1.00 10.54 203 ALA A O 1
ATOM 1484 N N . ARG A 1 98 ? 24.631 5.566 36.428 1.00 11.16 204 ARG A N 1
ATOM 1485 C CA . ARG A 1 98 ? 24.414 6.414 35.268 1.00 12.13 204 ARG A CA 1
ATOM 1486 C C . ARG A 1 98 ? 25.356 6.012 34.133 1.00 10.17 204 ARG A C 1
ATOM 1487 O O . ARG A 1 98 ? 26.572 5.987 34.296 1.00 11.06 204 ARG A O 1
ATOM 1508 N N . ALA A 1 99 ? 24.781 5.680 32.982 1.00 9.17 205 ALA A N 1
ATOM 1509 C CA . ALA A 1 99 ? 25.553 5.421 31.781 1.00 9.60 205 ALA A CA 1
ATOM 1510 C C . ALA A 1 99 ? 26.029 6.731 31.168 1.00 9.51 205 ALA A C 1
ATOM 1511 O O . ALA A 1 99 ? 25.251 7.632 30.880 1.00 10.92 205 ALA A O 1
ATOM 1518 N N . PHE A 1 100 ? 27.329 6.800 30.952 1.00 9.92 206 PHE A N 1
ATOM 1519 C CA A PHE A 1 100 ? 28.029 7.954 30.416 0.50 10.85 206 PHE A CA 1
ATOM 1520 C CA B PHE A 1 100 ? 27.955 8.001 30.419 0.50 9.65 206 PHE A CA 1
ATOM 1521 C C . PHE A 1 100 ? 27.861 8.077 28.903 1.00 9.95 206 PHE A C 1
ATOM 1522 O O . PHE A 1 100 ? 27.880 9.170 28.351 1.00 12.36 206 PHE A O 1
ATOM 1555 N N . ASN A 1 101 ? 27.757 6.922 28.246 1.00 9.59 207 ASN A N 1
ATOM 1556 C CA . ASN A 1 101 ? 27.585 6.812 26.802 1.00 10.04 207 ASN A CA 1
ATOM 1557 C C . ASN A 1 101 ? 27.078 5.388 26.520 1.00 9.69 207 ASN A C 1
ATOM 1558 O O . ASN A 1 101 ? 26.892 4.580 27.456 1.00 8.57 207 ASN A O 1
ATOM 1569 N N . SER A 1 102 ? 26.841 5.056 25.259 1.00 10.37 208 SER A N 1
ATOM 1570 C CA . SER A 1 102 ? 26.211 3.771 24.947 1.00 9.77 208 SER A CA 1
ATOM 1571 C C . SER A 1 102 ? 27.152 2.589 25.218 1.00 10.00 208 SER A C 1
ATOM 1572 O O . SER A 1 102 ? 26.701 1.520 25.600 1.00 10.46 208 SER A O 1
ATOM 1580 N N . ASN A 1 103 ? 28.464 2.803 25.098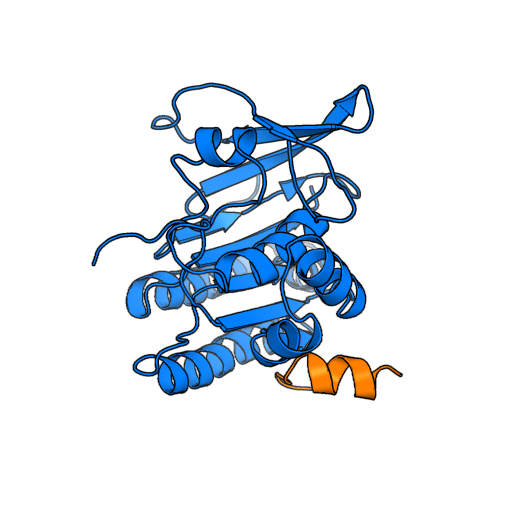 1.00 10.72 209 ASN A N 1
ATOM 1581 C CA . ASN A 1 103 ? 29.410 1.725 25.351 1.00 10.35 209 ASN A CA 1
ATOM 1582 C C . ASN A 1 103 ? 29.511 1.418 26.840 1.00 8.69 209 ASN A C 1
ATOM 1583 O O . ASN A 1 103 ? 29.581 0.244 27.255 1.00 9.09 209 ASN A O 1
ATOM 1594 N N . HIS A 1 104 ? 29.516 2.472 27.646 1.00 8.68 210 HIS A N 1
ATOM 1595 C CA . HIS A 1 104 ? 29.459 2.321 29.094 1.00 7.69 210 HIS A CA 1
ATOM 1596 C C . HIS A 1 104 ? 28.141 1.660 29.503 1.00 7.96 210 HIS A C 1
ATOM 1597 O O . HIS A 1 104 ? 28.119 0.821 30.389 1.00 8.35 210 HIS A O 1
ATOM 1610 N N . GLN A 1 105 ? 27.041 2.043 28.855 1.00 8.35 211 GLN A N 1
ATOM 1611 C CA . GLN A 1 105 ? 25.749 1.393 29.102 1.00 7.93 211 GLN A CA 1
ATOM 1612 C C . GLN A 1 105 ? 25.829 -0.127 28.903 1.00 9.20 211 GLN A C 1
ATOM 1613 O O . GLN A 1 105 ? 25.280 -0.899 29.694 1.00 9.11 211 GLN A O 1
ATOM 1627 N N . MET A 1 106 ? 26.509 -0.557 27.843 1.00 11.13 212 MET A N 1
ATOM 1628 C CA . MET A 1 106 ? 26.680 -1.979 27.590 1.00 13.80 212 MET A CA 1
ATOM 1629 C C . MET A 1 106 ? 27.507 -2.658 28.697 1.00 11.73 212 MET A C 1
ATOM 1630 O O . MET A 1 106 ? 27.163 -3.741 29.153 1.00 12.54 212 MET A O 1
ATOM 1644 N N . LEU A 1 107 ? 28.568 -1.996 29.160 1.00 10.82 213 LEU A N 1
ATOM 1645 C CA . LEU A 1 107 ? 29.383 -2.556 30.228 1.00 10.92 213 LEU A CA 1
ATOM 1646 C C . LEU A 1 107 ? 28.574 -2.679 31.515 1.00 9.35 213 LEU A C 1
ATOM 1647 O O . LEU A 1 107 ? 28.688 -3.660 32.260 1.00 10.20 213 LEU A O 1
ATOM 1663 N N . LEU A 1 108 ? 27.742 -1.677 31.784 1.00 8.80 214 LEU A N 1
ATOM 1664 C CA . LEU A 1 108 ? 26.934 -1.689 33.001 1.00 8.05 214 LEU A CA 1
ATOM 1665 C C . LEU A 1 108 ? 25.987 -2.886 33.055 1.00 7.79 214 LEU A C 1
ATOM 1666 O O . LEU A 1 108 ? 25.736 -3.451 34.126 1.00 8.46 214 LEU A O 1
ATOM 1682 N N . VAL A 1 109 ? 25.485 -3.305 31.897 1.00 8.50 215 VAL A N 1
ATOM 1683 C CA . VAL A 1 109 ? 24.643 -4.505 31.866 1.00 9.18 215 VAL A CA 1
ATOM 1684 C C . VAL A 1 109 ? 25.439 -5.747 32.256 1.00 9.98 215 VAL A C 1
ATOM 1685 O O . VAL A 1 109 ? 24.924 -6.613 32.957 1.00 10.86 215 VAL A O 1
ATOM 1698 N N . GLN A 1 110 ? 26.700 -5.818 31.843 1.00 10.72 216 GLN A N 1
ATOM 1699 C CA . GLN A 1 110 ? 27.557 -6.927 32.261 1.00 11.86 216 GLN A CA 1
ATOM 1700 C C . GLN A 1 110 ? 27.786 -6.904 33.767 1.00 12.80 216 GLN A C 1
ATOM 1701 O O . GLN A 1 110 ? 27.765 -7.933 34.438 1.00 13.24 216 GLN A O 1
ATOM 1715 N N . GLN A 1 111 ? 28.010 -5.720 34.306 1.00 11.92 217 GLN A N 1
ATOM 1716 C CA . GLN A 1 111 ? 28.203 -5.607 35.734 1.00 13.51 217 GLN A CA 1
ATOM 1717 C C . GLN A 1 111 ? 26.930 -5.922 36.490 1.00 13.10 217 GLN A C 1
ATOM 1718 O O . GLN A 1 111 ? 26.974 -6.472 37.592 1.00 14.91 217 GLN A O 1
ATOM 1732 N N . ALA A 1 112 ? 25.789 -5.598 35.903 1.00 11.22 218 ALA A N 1
ATOM 1733 C CA . ALA A 1 112 ? 24.521 -5.904 36.545 1.00 11.04 218 ALA A CA 1
ATOM 1734 C C . ALA A 1 112 ? 24.409 -7.408 36.750 1.00 11.55 218 ALA A C 1
ATOM 1735 O O . ALA A 1 112 ? 23.934 -7.863 37.784 1.00 11.50 218 ALA A O 1
ATOM 1742 N N . GLU A 1 113 ? 24.910 -8.193 35.805 1.00 12.65 219 GLU A N 1
ATOM 1743 C CA . GLU A 1 113 ? 24.833 -9.635 35.953 1.00 13.74 219 GLU A CA 1
ATOM 1744 C C . GLU A 1 113 ? 25.581 -10.132 37.188 1.00 13.73 219 GLU A C 1
ATOM 1745 O O . GLU A 1 113 ? 25.159 -11.099 37.823 1.00 13.57 219 GLU A O 1
ATOM 1757 N N . ASP A 1 114 ? 26.685 -9.484 37.536 1.00 14.04 220 ASP A N 1
ATOM 1758 C CA . ASP A 1 114 ? 27.445 -9.898 38.704 1.00 15.72 220 ASP A CA 1
ATOM 1759 C C . ASP A 1 114 ? 26.614 -9.751 39.992 1.00 14.67 220 ASP A C 1
ATOM 1760 O O . ASP A 1 114 ? 26.610 -10.661 40.832 1.00 13.84 220 ASP A O 1
ATOM 1769 N N . MET A 1 115 ? 25.881 -8.640 40.128 1.00 13.62 221 MET A N 1
ATOM 1770 C CA . MET A 1 115 ? 25.069 -8.416 41.323 1.00 12.66 221 MET A CA 1
ATOM 1771 C C . MET A 1 115 ? 23.872 -9.343 41.316 1.00 10.53 221 MET A C 1
ATOM 1772 O O . MET A 1 115 ? 23.470 -9.884 42.354 1.00 10.13 221 MET A O 1
ATOM 1786 N N . ILE A 1 116 ? 23.305 -9.547 40.140 1.00 9.77 222 ILE A N 1
ATOM 1787 C CA . ILE A 1 116 ? 22.198 -10.493 40.018 1.00 9.67 222 ILE A CA 1
ATOM 1788 C C . ILE A 1 116 ? 22.618 -11.891 40.500 1.00 9.98 222 ILE A C 1
ATOM 1789 O O . ILE A 1 116 ? 21.903 -12.565 41.253 1.00 10.48 222 ILE A O 1
ATOM 1805 N N . LYS A 1 117 ? 23.791 -12.334 40.084 1.00 10.16 223 LYS A N 1
ATOM 1806 C CA . LYS A 1 117 ? 24.298 -13.638 40.515 1.00 10.60 223 LYS A CA 1
ATOM 1807 C C . LYS A 1 117 ? 24.518 -13.694 42.022 1.00 12.10 223 LYS A C 1
ATOM 1808 O O . LYS A 1 117 ? 24.176 -14.683 42.677 1.00 12.94 223 LYS A O 1
ATOM 1827 N N . GLU A 1 118 ? 25.103 -12.633 42.558 1.00 11.94 224 GLU A N 1
ATOM 1828 C CA . GLU A 1 118 ? 25.377 -12.535 43.988 1.00 12.71 224 GLU A CA 1
ATOM 1829 C C . GLU A 1 118 ? 24.113 -12.712 44.817 1.00 12.36 224 GLU A C 1
ATOM 1830 O O . GLU A 1 118 ? 24.116 -13.403 45.833 1.00 14.09 224 GLU A O 1
ATOM 1842 N N . LEU A 1 119 ? 23.041 -12.044 44.413 1.00 10.43 225 LEU A N 1
ATOM 1843 C CA . LEU A 1 119 ? 21.827 -11.997 45.214 1.00 9.86 225 LEU A CA 1
ATOM 1844 C C . LEU A 1 119 ? 20.826 -13.124 44.917 1.00 9.19 225 LEU A C 1
ATOM 1845 O O . LEU A 1 119 ? 19.815 -13.259 45.615 1.00 8.93 225 LEU A O 1
ATOM 1861 N N . LEU A 1 120 ? 21.116 -13.948 43.915 1.00 8.68 226 LEU A N 1
ATOM 1862 C CA . LEU A 1 120 ? 20.111 -14.831 43.332 1.00 8.28 226 LEU A CA 1
ATOM 1863 C C . LEU A 1 120 ? 19.457 -15.781 44.330 1.00 8.81 226 LEU A C 1
ATOM 1864 O O . LEU A 1 120 ? 18.240 -16.029 44.264 1.00 9.85 226 LEU A O 1
ATOM 1880 N N . ASN A 1 121 ? 20.269 -16.335 45.220 1.00 9.26 227 ASN A N 1
ATOM 1881 C CA . ASN A 1 121 ? 19.793 -17.321 46.176 1.00 9.59 227 ASN A CA 1
ATOM 1882 C C . ASN A 1 121 ? 19.695 -16.795 47.601 1.00 10.76 227 ASN A C 1
ATOM 1883 O O . ASN A 1 121 ? 19.630 -17.570 48.556 1.00 10.82 227 ASN A O 1
ATOM 1894 N N . THR A 1 122 ? 19.649 -15.469 47.709 1.00 11.28 228 THR A N 1
ATOM 1895 C CA . THR A 1 122 ? 19.306 -14.788 48.961 1.00 10.97 228 THR A CA 1
ATOM 1896 C C . THR A 1 122 ? 17.801 -14.571 48.991 1.00 12.33 228 THR A C 1
ATOM 1897 O O . THR A 1 122 ? 17.103 -14.887 48.031 1.00 12.25 228 THR A O 1
ATOM 1908 N N . ASP A 1 123 ? 17.301 -14.020 50.091 1.00 12.85 229 ASP A N 1
ATOM 1909 C CA . ASP A 1 123 ? 15.859 -13.765 50.171 1.00 12.93 229 ASP A CA 1
ATOM 1910 C C . ASP A 1 123 ? 15.406 -12.442 49.514 1.00 11.92 229 ASP A C 1
ATOM 1911 O O . ASP A 1 123 ? 14.225 -12.133 49.520 1.00 12.52 229 ASP A O 1
ATOM 1920 N N A ARG A 1 124 ? 16.345 -11.693 48.933 0.60 11.17 230 ARG A N 1
ATOM 1921 N N B ARG A 1 124 ? 16.355 -11.717 48.926 0.40 11.43 230 ARG A N 1
ATOM 1922 C CA A ARG A 1 124 ? 16.030 -10.491 48.156 0.60 11.06 230 ARG A CA 1
ATOM 1923 C CA B ARG A 1 124 ? 16.071 -10.500 48.177 0.40 11.23 230 ARG A CA 1
ATOM 1924 C C A ARG A 1 124 ? 16.760 -10.476 46.813 0.60 8.54 230 ARG A C 1
ATOM 1925 C C B ARG A 1 124 ? 16.812 -10.508 46.839 0.40 9.27 230 ARG A C 1
ATOM 1926 O O A ARG A 1 124 ? 17.552 -9.575 46.529 0.60 9.44 230 ARG A O 1
ATOM 1927 O O B ARG A 1 124 ? 17.673 -9.662 46.592 0.40 9.88 230 ARG A O 1
ATOM 1968 N N . PRO A 1 125 ? 16.485 -11.473 45.970 1.00 8.25 231 PRO A N 1
ATOM 1969 C CA . PRO A 1 125 ? 17.130 -11.510 44.662 1.00 8.34 231 PRO A CA 1
ATOM 1970 C C . PRO A 1 125 ? 16.736 -10.282 43.842 1.00 7.38 231 PRO A C 1
ATOM 1971 O O . PRO A 1 125 ? 15.672 -9.689 44.061 1.00 7.34 231 PRO A O 1
ATOM 1982 N N . VAL A 1 126 ? 17.573 -9.890 42.892 1.00 7.07 232 VAL A N 1
ATOM 1983 C CA . VAL A 1 126 ? 17.157 -8.865 41.937 1.00 7.95 232 VAL A CA 1
ATOM 1984 C C . VAL A 1 126 ? 15.938 -9.370 41.184 1.00 7.62 232 VAL A C 1
ATOM 1985 O O . VAL A 1 126 ? 15.914 -10.486 40.667 1.00 8.09 232 VAL A O 1
ATOM 1998 N N . LYS A 1 127 ? 14.895 -8.551 41.144 1.00 6.87 233 LYS A N 1
ATOM 1999 C CA . LYS A 1 127 ? 13.692 -8.901 40.403 1.00 6.95 233 LYS A CA 1
ATOM 2000 C C . LYS A 1 127 ? 13.286 -7.838 39.391 1.00 5.49 233 LYS A C 1
ATOM 2001 O O . LYS A 1 127 ? 12.366 -8.074 38.595 1.00 6.94 233 LYS A O 1
ATOM 2020 N N . LEU A 1 128 ? 13.963 -6.687 39.398 1.00 5.92 234 LEU A N 1
ATOM 2021 C CA . LEU A 1 128 ? 13.639 -5.579 38.483 1.00 5.63 234 LEU A CA 1
ATOM 2022 C C . LEU A 1 128 ? 14.924 -4.895 38.032 1.00 5.77 234 LEU A C 1
ATOM 2023 O O . LEU A 1 128 ? 15.738 -4.504 38.882 1.00 6.66 234 LEU A O 1
ATOM 2039 N N . LEU A 1 129 ? 15.082 -4.759 36.719 1.00 5.85 235 LEU A N 1
ATOM 2040 C CA . LEU A 1 129 ? 16.190 -4.031 36.114 1.00 6.23 235 LEU A CA 1
ATOM 2041 C C . LEU A 1 129 ? 15.556 -2.964 35.242 1.00 5.86 235 LEU A C 1
ATOM 2042 O O . LEU A 1 129 ? 14.824 -3.280 34.292 1.00 6.44 235 LEU A O 1
ATOM 2058 N N . ILE A 1 130 ? 15.791 -1.707 35.608 1.00 5.94 236 ILE A N 1
ATOM 2059 C CA . ILE A 1 130 ? 15.271 -0.552 34.885 1.00 6.39 236 ILE A CA 1
ATOM 2060 C C . ILE A 1 130 ? 16.367 0.043 34.009 1.00 6.78 236 ILE A C 1
ATOM 2061 O O . ILE A 1 130 ? 17.496 0.228 34.459 1.00 7.40 236 ILE A O 1
ATOM 2077 N N . VAL A 1 131 ? 16.040 0.332 32.757 1.00 7.56 237 VAL A N 1
ATOM 2078 C CA . VAL A 1 131 ? 16.905 1.132 31.904 1.00 7.81 237 VAL A CA 1
ATOM 2079 C C . VAL A 1 131 ? 16.074 2.309 31.386 1.00 8.75 237 VAL A C 1
ATOM 2080 O O . VAL A 1 131 ? 15.176 2.137 30.569 1.00 9.14 237 VAL A O 1
ATOM 2093 N N . ASP A 1 132 ? 16.357 3.498 31.888 1.00 9.43 238 ASP A N 1
ATOM 2094 C CA . ASP A 1 132 ? 15.550 4.644 31.497 1.00 11.14 238 ASP A CA 1
ATOM 2095 C C . ASP A 1 132 ? 16.101 5.336 30.238 1.00 13.17 238 ASP A C 1
ATOM 2096 O O . ASP A 1 132 ? 17.303 5.518 30.096 1.00 13.11 238 ASP A O 1
ATOM 2105 N N . SER A 1 133 ? 15.204 5.708 29.323 1.00 13.27 239 SER A N 1
ATOM 2106 C CA . SER A 1 133 ? 15.579 6.352 28.058 1.00 13.95 239 SER A CA 1
ATOM 2107 C C . SER A 1 133 ? 16.633 5.505 27.344 1.00 12.85 239 SER A C 1
ATOM 2108 O O . SER A 1 133 ? 17.692 5.993 26.925 1.00 12.91 239 SER A O 1
ATOM 2116 N N . LEU A 1 134 ? 16.302 4.229 27.185 1.00 12.66 240 LEU A N 1
ATOM 2117 C CA . LEU A 1 134 ? 17.231 3.215 26.726 1.00 11.18 240 LEU A CA 1
ATOM 2118 C C . LEU A 1 134 ? 17.985 3.555 25.464 1.00 10.76 240 LEU A C 1
ATOM 2119 O O . LEU A 1 134 ? 19.155 3.183 25.310 1.00 10.59 240 LEU A O 1
ATOM 2135 N N . THR A 1 135 ? 17.342 4.266 24.557 1.00 11.10 241 THR A N 1
ATOM 2136 C CA . THR A 1 135 ? 17.968 4.540 23.266 1.00 13.14 241 THR A CA 1
ATOM 2137 C C . THR A 1 135 ? 18.699 5.879 23.184 1.00 13.38 241 THR A C 1
ATOM 2138 O O . THR A 1 135 ? 19.302 6.183 22.156 1.00 15.08 241 THR A O 1
ATOM 2149 N N . SER A 1 136 ? 18.662 6.675 24.246 1.00 14.32 242 SER A N 1
ATOM 2150 C CA . SER A 1 136 ? 19.082 8.072 24.140 1.00 14.23 242 SER A CA 1
ATOM 2151 C C . SER A 1 136 ? 20.544 8.241 23.672 1.00 13.44 242 SER A C 1
ATOM 2152 O O . SER A 1 136 ? 20.807 9.055 22.778 1.00 15.23 242 SER A O 1
ATOM 2160 N N . HIS A 1 137 ? 21.488 7.487 24.240 1.00 12.78 243 HIS A N 1
ATOM 2161 C CA . HIS A 1 137 ? 22.887 7.579 23.802 1.00 11.71 243 HIS A CA 1
ATOM 2162 C C . HIS A 1 137 ? 23.074 7.005 22.397 1.00 12.45 243 HIS A C 1
ATOM 2163 O O . HIS A 1 137 ? 23.870 7.517 21.616 1.00 13.64 243 HIS A O 1
ATOM 2176 N N . PHE A 1 138 ? 22.377 5.912 22.081 1.00 12.41 244 PHE A N 1
ATOM 2177 C CA . PHE A 1 138 ? 22.495 5.306 20.759 1.00 13.23 244 PHE A CA 1
ATOM 2178 C C . PHE A 1 138 ? 22.032 6.298 19.693 1.00 15.06 244 PHE A C 1
ATOM 2179 O O . PHE A 1 138 ? 22.617 6.395 18.620 1.00 15.41 244 PHE A O 1
ATOM 2196 N N . ARG A 1 139 ? 20.992 7.053 20.010 1.00 15.11 245 ARG A N 1
ATOM 2197 C CA . ARG A 1 139 ? 20.456 8.036 19.074 1.00 18.10 245 ARG A CA 1
ATOM 2198 C C . ARG A 1 139 ? 21.368 9.246 18.903 1.00 18.07 245 ARG A C 1
ATOM 2199 O O . ARG A 1 139 ? 21.461 9.806 17.812 1.00 19.09 245 ARG A O 1
ATOM 2220 N N . SER A 1 140 ? 22.056 9.647 19.963 1.00 17.60 246 SER A N 1
ATOM 2221 C CA . SER A 1 140 ? 22.951 10.802 19.846 1.00 18.06 246 SER A CA 1
ATOM 2222 C C . SER A 1 140 ? 24.291 10.447 19.184 1.00 16.68 246 SER A C 1
ATOM 2223 O O . SER A 1 140 ? 24.887 11.272 18.486 1.00 17.62 246 SER A O 1
ATOM 2231 N N . GLU A 1 141 ? 24.758 9.214 19.395 1.00 13.98 247 GLU A N 1
ATOM 2232 C CA . GLU A 1 141 ? 26.079 8.783 18.921 1.00 14.28 247 GLU A CA 1
ATOM 2233 C C . GLU A 1 141 ? 26.093 8.274 17.487 1.00 15.30 247 GLU A C 1
ATOM 2234 O O . GLU A 1 141 ? 27.063 8.487 16.758 1.00 17.26 247 GLU A O 1
ATOM 2246 N N . TYR A 1 142 ? 25.027 7.582 17.096 1.00 15.06 248 TYR A N 1
ATOM 2247 C CA . TYR A 1 142 ? 24.918 6.981 15.768 1.00 14.67 248 TYR A CA 1
ATOM 2248 C C . TYR A 1 142 ? 23.926 7.829 14.999 1.00 14.75 248 TYR A C 1
ATOM 2249 O O . TYR A 1 142 ? 22.715 7.674 15.111 1.00 16.48 248 TYR A O 1
ATOM 2267 N N . ILE A 1 143 ? 24.466 8.787 14.260 1.00 14.58 249 ILE A N 1
ATOM 2268 C CA . ILE A 1 143 ? 23.668 9.832 13.631 1.00 13.76 249 ILE A CA 1
ATOM 2269 C C . ILE A 1 143 ? 24.307 10.157 12.296 1.00 13.79 249 ILE A C 1
ATOM 2270 O O . ILE A 1 143 ? 25.524 10.186 12.179 1.00 15.59 249 ILE A O 1
ATOM 2286 N N . GLY A 1 144 ? 23.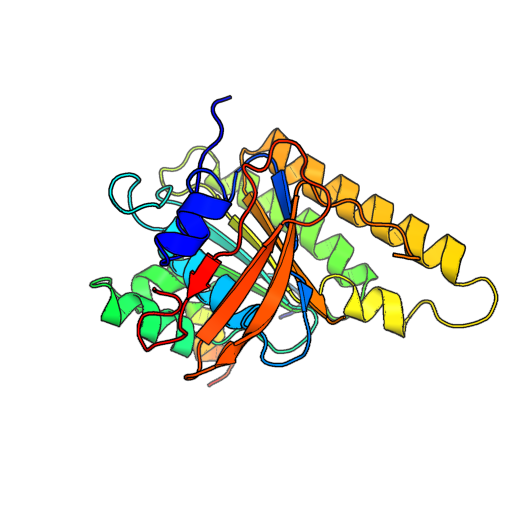486 10.337 11.281 1.00 11.23 250 GLY A N 1
ATOM 2287 C CA . GLY A 1 144 ? 23.992 10.629 9.952 1.00 11.45 250 GLY A CA 1
ATOM 2288 C C . GLY A 1 144 ? 23.883 9.482 8.962 1.00 9.61 250 GLY A C 1
ATOM 2289 O O . GLY A 1 144 ? 23.325 8.448 9.263 1.00 9.35 250 GLY A O 1
ATOM 2293 N N . ARG A 1 145 ? 24.481 9.665 7.799 1.00 9.80 251 ARG A N 1
ATOM 2294 C CA . ARG A 1 145 ? 24.274 8.782 6.686 1.00 11.62 251 ARG A CA 1
ATOM 2295 C C . ARG A 1 145 ? 24.778 7.394 7.022 1.00 12.68 251 ARG A C 1
ATOM 2296 O O . ARG A 1 145 ? 25.924 7.220 7.430 1.00 14.70 251 ARG A O 1
ATOM 2317 N N . GLY A 1 146 ? 23.888 6.420 6.857 1.00 15.59 252 GLY A N 1
ATOM 2318 C CA . GLY A 1 146 ? 24.200 5.025 7.087 1.00 18.46 252 GLY A CA 1
ATOM 2319 C C . GLY A 1 146 ? 24.279 4.619 8.539 1.00 18.99 252 GLY A C 1
ATOM 2320 O O . GLY A 1 146 ? 24.592 3.463 8.839 1.00 24.02 252 GLY A O 1
ATOM 2324 N N . ALA A 1 147 ? 23.983 5.540 9.454 1.00 15.89 253 ALA A N 1
ATOM 2325 C CA . ALA A 1 147 ? 24.011 5.238 10.872 1.00 17.31 253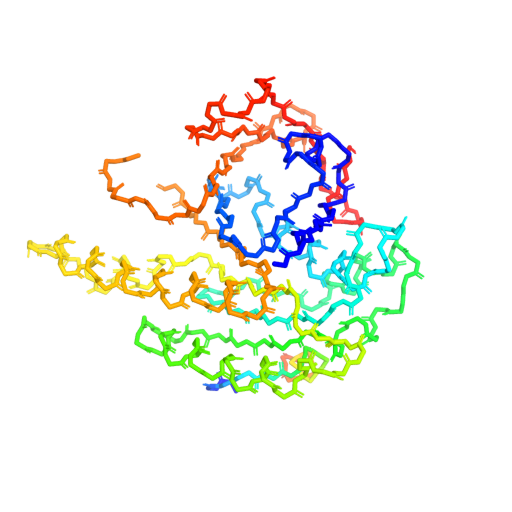 ALA A CA 1
ATOM 2326 C C . ALA A 1 147 ? 22.890 4.327 11.310 1.00 17.35 253 ALA A C 1
ATOM 2327 O O . ALA A 1 147 ? 23.020 3.671 12.345 1.00 19.85 253 ALA A O 1
ATOM 2334 N N . LEU A 1 148 ? 21.804 4.261 10.549 1.00 17.13 254 LEU A N 1
ATOM 2335 C CA . LEU A 1 148 ? 20.670 3.451 10.961 1.00 18.04 254 LEU A CA 1
ATOM 2336 C C . LEU A 1 148 ? 21.085 1.995 11.194 1.00 18.48 254 LEU A C 1
ATOM 2337 O O . LEU A 1 148 ? 20.786 1.417 12.250 1.00 18.77 254 LEU A O 1
ATOM 2353 N N . ALA A 1 149 ? 21.787 1.402 10.233 1.00 18.17 255 ALA A N 1
ATOM 2354 C CA . ALA A 1 149 ? 22.143 -0.016 10.312 1.00 18.65 255 ALA A CA 1
ATOM 2355 C C . ALA A 1 149 ? 22.973 -0.313 11.554 1.00 18.85 255 ALA A C 1
ATOM 2356 O O . ALA A 1 149 ? 22.660 -1.240 12.309 1.00 18.31 255 ALA A O 1
ATOM 2363 N N . GLU A 1 150 ? 24.018 0.471 11.795 1.00 19.27 256 GLU A N 1
ATOM 2364 C CA . GLU A 1 150 ? 24.867 0.197 12.948 1.00 19.73 256 GLU A CA 1
ATOM 2365 C C . GLU A 1 150 ? 24.120 0.473 14.248 1.00 17.06 256 GLU A C 1
ATOM 2366 O O . GLU A 1 150 ? 24.236 -0.309 15.188 1.00 15.67 256 GLU A O 1
ATOM 2378 N N . ARG A 1 151 ? 23.374 1.576 14.315 1.00 14.29 257 ARG A N 1
ATOM 2379 C CA . ARG A 1 151 ? 22.622 1.891 15.534 1.00 13.11 257 ARG A CA 1
ATOM 2380 C C . ARG A 1 151 ? 21.689 0.752 15.916 1.00 13.17 257 ARG A C 1
ATOM 2381 O O . ARG A 1 151 ? 21.660 0.309 17.072 1.00 11.96 257 ARG A O 1
ATOM 2402 N N . GLN A 1 152 ? 20.924 0.274 14.939 1.00 14.72 258 GLN A N 1
ATOM 2403 C CA . GLN A 1 152 ? 19.909 -0.731 15.209 1.00 15.83 258 GLN A CA 1
ATOM 2404 C C . GLN A 1 152 ? 20.558 -2.072 15.521 1.00 16.13 258 GLN A C 1
ATOM 2405 O O . GLN A 1 152 ? 20.018 -2.845 16.312 1.00 17.88 258 GLN A O 1
ATOM 2419 N N . GLN A 1 153 ? 21.716 -2.349 14.927 1.00 16.93 259 GLN A N 1
ATOM 2420 C CA . GLN A 1 153 ? 22.455 -3.566 15.241 1.00 20.42 259 GLN A CA 1
ATOM 2421 C C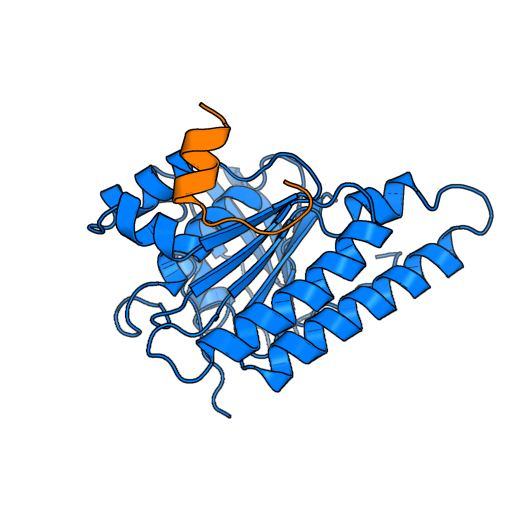 . GLN A 1 153 ? 22.968 -3.547 16.689 1.00 17.87 259 GLN A C 1
ATOM 2422 O O . GLN A 1 153 ? 22.835 -4.539 17.418 1.00 19.54 259 GLN A O 1
ATOM 2436 N N . LYS A 1 154 ? 23.552 -2.431 17.107 1.00 16.71 260 LYS A N 1
ATOM 2437 C CA . LYS A 1 154 ? 24.027 -2.268 18.487 1.00 16.45 260 LYS A CA 1
ATOM 2438 C C . LYS A 1 154 ? 22.867 -2.347 19.480 1.00 14.26 260 LYS A C 1
ATOM 2439 O O . LYS A 1 154 ? 22.984 -2.995 20.516 1.00 13.49 260 LYS A O 1
ATOM 2458 N N . LEU A 1 155 ? 21.765 -1.672 19.177 1.00 13.65 261 LEU A N 1
ATOM 2459 C CA . LEU A 1 155 ? 20.570 -1.774 20.014 1.00 13.17 261 LEU A CA 1
ATOM 2460 C C . LEU A 1 155 ? 20.076 -3.212 20.131 1.00 14.82 261 LEU A C 1
ATOM 2461 O O . LEU A 1 155 ? 19.713 -3.664 21.221 1.00 14.34 261 LEU A O 1
ATOM 2477 N N . ALA A 1 156 ? 20.049 -3.934 19.015 1.00 16.55 262 ALA A N 1
ATOM 2478 C CA . ALA A 1 156 ? 19.528 -5.292 19.024 1.00 17.35 262 ALA A CA 1
ATOM 2479 C C . ALA A 1 156 ? 20.379 -6.147 19.959 1.00 17.04 262 ALA A C 1
ATOM 2480 O O . ALA A 1 156 ? 19.857 -6.995 20.686 1.00 17.95 262 ALA A O 1
ATOM 2487 N N . LYS A 1 157 ? 21.689 -5.926 19.944 1.00 15.73 263 LYS A N 1
ATOM 2488 C CA . LYS A 1 157 ? 22.601 -6.680 20.803 1.00 17.24 263 LYS A CA 1
ATOM 2489 C C . LYS A 1 157 ? 22.363 -6.341 22.270 1.00 14.83 263 LYS A C 1
ATOM 2490 O O . LYS A 1 157 ? 22.313 -7.230 23.121 1.00 14.82 263 LYS A O 1
ATOM 2509 N N . HIS A 1 158 ? 22.226 -5.058 22.568 1.00 13.83 264 HIS A N 1
ATOM 2510 C CA . HIS A 1 158 ? 21.949 -4.610 23.932 1.00 12.17 264 HIS A CA 1
ATOM 2511 C C . HIS A 1 158 ? 20.645 -5.241 24.425 1.00 10.69 264 HIS A C 1
ATOM 2512 O O . HIS A 1 158 ? 20.588 -5.773 25.540 1.00 11.16 264 HIS A O 1
ATOM 2525 N N . LEU A 1 159 ? 19.612 -5.216 23.586 1.00 10.78 265 LEU A N 1
ATOM 2526 C CA . LEU A 1 159 ? 18.337 -5.822 23.947 1.00 11.51 265 LEU A CA 1
ATOM 2527 C C . LEU A 1 159 ? 18.438 -7.335 24.136 1.00 13.26 265 LEU A C 1
ATOM 2528 O O . LEU A 1 159 ? 17.785 -7.897 25.011 1.00 12.85 265 LEU A O 1
ATOM 2544 N N . ALA A 1 160 ? 19.236 -7.993 23.308 1.00 13.84 266 ALA A N 1
ATOM 2545 C CA . ALA A 1 160 ? 19.476 -9.425 23.492 1.00 14.49 266 ALA A CA 1
ATOM 2546 C C . ALA A 1 160 ? 20.132 -9.719 24.838 1.00 13.10 266 ALA A C 1
ATOM 2547 O O . ALA A 1 160 ? 19.764 -10.697 25.511 1.00 13.67 266 ALA A O 1
ATOM 2554 N N . ASP A 1 161 ? 21.082 -8.886 25.248 1.00 14.00 267 ASP A N 1
ATOM 2555 C CA . ASP A 1 161 ? 21.732 -9.038 26.545 1.00 13.26 267 ASP A CA 1
ATOM 2556 C C . ASP A 1 161 ? 20.704 -8.877 27.650 1.00 11.49 267 ASP A C 1
ATOM 2557 O O . ASP A 1 161 ? 20.708 -9.620 28.615 1.00 11.31 267 ASP A O 1
ATOM 2566 N N . LEU A 1 162 ? 19.835 -7.883 27.524 1.00 11.00 268 LEU A N 1
ATOM 2567 C CA . LEU A 1 162 ? 18.778 -7.673 28.522 1.00 9.51 268 LEU A CA 1
ATOM 2568 C C . LEU A 1 162 ? 17.763 -8.836 28.582 1.00 9.36 268 LEU A C 1
ATOM 2569 O O . LEU A 1 162 ? 17.370 -9.260 29.671 1.00 9.36 268 LEU A O 1
ATOM 2585 N N . HIS A 1 163 ? 17.360 -9.356 27.424 1.00 10.14 269 HIS A N 1
ATOM 2586 C CA . HIS A 1 163 ? 16.463 -10.521 27.367 0.70 9.27 269 HIS A CA 1
ATOM 2587 C C . HIS A 1 163 ? 17.098 -11.711 28.058 1.00 10.83 269 HIS A C 1
ATOM 2588 O O . HIS A 1 163 ? 16.416 -12.470 28.754 1.00 11.11 269 HIS A O 1
ATOM 2601 N N . ARG A 1 164 ? 18.394 -11.902 27.841 1.00 12.14 270 ARG A N 1
ATOM 2602 C CA . ARG A 1 164 ? 19.099 -13.004 28.485 1.00 12.25 270 ARG A CA 1
ATOM 2603 C C . ARG A 1 164 ? 19.022 -12.872 30.007 1.00 10.83 270 ARG A C 1
ATOM 2604 O O . ARG A 1 164 ? 18.709 -13.847 30.684 1.00 11.85 270 ARG A O 1
ATOM 2625 N N . LEU A 1 165 ? 19.280 -11.679 30.544 1.00 10.92 271 LEU A N 1
ATOM 2626 C CA . LEU A 1 165 ? 19.198 -11.525 31.987 1.00 9.30 271 LEU A CA 1
ATOM 2627 C C . LEU A 1 165 ? 17.783 -11.794 32.503 1.00 8.83 271 LEU A C 1
ATOM 2628 O O . LEU A 1 165 ? 17.607 -12.434 33.539 1.00 8.16 271 LEU A O 1
ATOM 2644 N N . ALA A 1 166 ? 16.786 -11.281 31.796 1.00 8.27 272 ALA A N 1
ATOM 2645 C CA . ALA A 1 166 ? 15.400 -11.478 32.182 1.00 7.67 272 ALA A CA 1
ATOM 2646 C C . ALA A 1 166 ? 15.072 -12.975 32.287 1.00 8.22 272 ALA A C 1
ATOM 2647 O O . ALA A 1 166 ? 14.465 -13.452 33.256 1.00 7.52 272 ALA A O 1
ATOM 2654 N N . ASN A 1 167 ? 15.481 -13.719 31.272 1.00 8.05 273 ASN A N 1
ATOM 2655 C CA . ASN A 1 167 ? 15.121 -15.128 31.151 1.00 8.53 273 ASN A CA 1
ATOM 2656 C C . ASN A 1 167 ? 15.982 -16.016 32.032 1.00 8.45 273 ASN A C 1
ATOM 2657 O O . ASN A 1 167 ? 15.491 -16.951 32.623 1.00 10.55 273 ASN A O 1
ATOM 2668 N N . LEU A 1 168 ? 17.272 -15.732 32.102 1.00 8.39 274 LEU A N 1
ATOM 2669 C CA . LEU A 1 168 ? 18.176 -16.587 32.850 1.00 8.81 274 LEU A CA 1
ATOM 2670 C C . LEU A 1 168 ? 17.974 -16.436 34.366 1.00 8.59 274 LEU A C 1
ATOM 2671 O O . LEU A 1 168 ? 18.101 -17.400 35.096 1.00 8.96 274 LEU A O 1
ATOM 2687 N N . TYR A 1 169 ? 17.632 -15.224 34.823 1.00 7.43 275 TYR A N 1
ATOM 2688 C CA . TYR A 1 169 ? 17.590 -14.919 36.252 1.00 7.76 275 TYR A CA 1
ATOM 2689 C C . TYR A 1 169 ? 16.197 -14.572 36.770 1.00 7.52 275 TYR A C 1
ATOM 2690 O O . TYR A 1 169 ? 16.043 -14.223 37.925 1.00 7.66 275 TYR A O 1
ATOM 2708 N N . ASP A 1 170 ? 15.194 -14.708 35.914 1.00 7.35 276 ASP A N 1
ATOM 2709 C CA . ASP A 1 170 ? 13.795 -14.505 36.287 1.00 6.49 276 ASP A CA 1
ATOM 2710 C C . ASP A 1 170 ? 13.583 -13.105 36.836 1.00 6.47 276 ASP A C 1
ATOM 2711 O O . ASP A 1 170 ? 13.117 -12.919 37.959 1.00 7.56 276 ASP A O 1
ATOM 2720 N N . ILE A 1 171 ? 13.929 -12.129 35.999 1.00 6.99 277 ILE A N 1
ATOM 2721 C CA . ILE A 1 171 ? 13.865 -10.707 36.323 1.00 7.22 277 ILE A CA 1
ATOM 2722 C C . ILE A 1 171 ? 12.896 -10.034 35.355 1.00 6.53 277 ILE A C 1
ATOM 2723 O O . ILE A 1 171 ? 12.836 -10.405 34.176 1.00 6.74 277 ILE A O 1
ATOM 2739 N N . ALA A 1 172 ? 12.184 -9.009 35.817 1.00 6.14 278 ALA A N 1
ATOM 2740 C CA . ALA A 1 172 ? 11.489 -8.091 34.925 1.00 5.87 278 ALA A CA 1
ATOM 2741 C C . ALA A 1 172 ? 12.433 -6.989 34.506 1.00 6.32 278 ALA A C 1
ATOM 2742 O O . ALA A 1 172 ? 13.000 -6.296 35.350 1.00 9.01 278 ALA A O 1
ATOM 2749 N N . VAL A 1 173 ? 12.563 -6.813 33.202 1.00 6.31 279 VAL A N 1
ATOM 2750 C CA . VAL A 1 173 ? 13.324 -5.708 32.655 1.00 7.34 279 VAL A CA 1
ATOM 2751 C C . VAL A 1 173 ? 12.307 -4.677 32.171 1.00 7.06 279 VAL A C 1
ATOM 2752 O O . VAL A 1 173 ? 11.399 -4.985 31.411 1.00 8.19 279 VAL A O 1
ATOM 2765 N N . PHE A 1 174 ? 12.462 -3.460 32.664 1.00 6.00 280 PHE A N 1
ATOM 2766 C CA . PHE A 1 174 ? 11.551 -2.360 32.392 1.00 5.78 280 PHE A CA 1
ATOM 2767 C C . PHE A 1 174 ? 12.351 -1.233 31.772 1.00 7.34 280 PHE A C 1
ATOM 2768 O O . PHE A 1 174 ? 13.293 -0.712 32.383 1.00 7.46 280 PHE A O 1
ATOM 2785 N N . VAL A 1 175 ? 11.995 -0.855 30.555 1.00 7.73 281 VAL A N 1
ATOM 2786 C CA . VAL A 1 175 ? 12.729 0.187 29.841 1.00 7.72 281 VAL A CA 1
ATOM 2787 C C . VAL A 1 175 ? 11.781 1.296 29.409 1.00 8.13 281 VAL A C 1
ATOM 2788 O O . VAL A 1 175 ? 10.576 1.066 29.170 1.00 9.13 281 VAL A O 1
ATOM 2801 N N . THR A 1 176 ? 12.297 2.511 29.354 1.00 8.76 282 THR A N 1
ATOM 2802 C CA . THR A 1 176 ? 11.496 3.627 28.880 1.00 9.12 282 THR A CA 1
ATOM 2803 C C . THR A 1 176 ? 12.130 4.268 27.650 1.00 9.65 282 THR A C 1
ATOM 2804 O O . THR A 1 176 ? 13.342 4.180 27.438 1.00 10.82 282 THR A O 1
ATOM 2815 N N . ASN A 1 177 ? 11.306 4.897 26.830 1.00 10.45 283 ASN A N 1
ATOM 2816 C CA . ASN A 1 177 ? 11.804 5.642 25.690 1.00 13.05 283 ASN A CA 1
ATOM 2817 C C . ASN A 1 177 ? 10.923 6.814 25.370 1.00 14.89 283 ASN A C 1
ATOM 2818 O O . ASN A 1 177 ? 9.718 6.787 25.599 1.00 14.61 283 ASN A O 1
ATOM 2829 N N . GLN A 1 178 ? 11.537 7.843 24.823 1.00 17.90 284 GLN A N 1
ATOM 2830 C CA . GLN A 1 178 ? 10.806 9.033 24.429 1.00 24.71 284 GLN A CA 1
ATOM 2831 C C . GLN A 1 178 ? 10.475 8.933 22.950 1.00 27.57 284 GLN A C 1
ATOM 2832 O O . GLN A 1 178 ? 11.336 8.573 22.154 1.00 29.04 284 GLN A O 1
ATOM 2846 N N . VAL A 1 179 ? 9.235 9.271 22.596 1.00 29.34 285 VAL A N 1
ATOM 2847 C CA . VAL A 1 179 ? 8.743 9.261 21.205 1.00 33.57 285 VAL A CA 1
ATOM 2848 C C . VAL A 1 179 ? 9.815 9.516 20.144 1.00 37.16 285 VAL A C 1
ATOM 2849 O O . VAL A 1 179 ? 9.729 9.000 19.022 1.00 39.27 285 VAL A O 1
ATOM 2862 N N . HIS A 1 185 ? 6.865 2.202 14.913 1.00 42.59 303 HIS A N 1
ATOM 2863 C CA . HIS A 1 185 ? 7.885 2.223 13.876 1.00 40.40 303 HIS A CA 1
ATOM 2864 C C . HIS A 1 185 ? 8.277 3.646 13.507 1.00 38.39 303 HIS A C 1
ATOM 2865 O O . HIS A 1 185 ? 7.871 4.588 14.200 1.00 40.18 303 HIS A O 1
ATOM 2868 N N . ILE A 1 186 ? 9.044 3.836 12.430 1.00 34.08 304 ILE A N 1
ATOM 2869 C CA . ILE A 1 186 ? 9.381 2.787 11.471 1.00 30.09 304 ILE A CA 1
ATOM 2870 C C . ILE A 1 186 ? 10.636 1.980 11.870 1.00 24.80 304 ILE A C 1
ATOM 2871 O O . ILE A 1 186 ? 10.945 0.961 11.260 1.00 21.26 304 ILE A O 1
ATOM 2887 N N A LEU A 1 187 ? 11.336 2.432 12.909 0.60 24.13 305 LEU A N 1
ATOM 2888 N N B LEU A 1 187 ? 11.331 2.427 12.911 0.40 23.86 305 LEU A N 1
ATOM 2889 C CA A LEU A 1 187 ? 12.510 1.717 13.410 0.60 23.19 305 LEU A CA 1
ATOM 2890 C CA B LEU A 1 187 ? 12.514 1.720 13.396 0.40 22.77 305 LEU A CA 1
ATOM 2891 C C A LEU A 1 187 ? 12.108 0.444 14.158 0.60 20.41 305 LEU A C 1
ATOM 2892 C C B LEU A 1 187 ? 12.122 0.459 14.174 0.40 20.87 305 LEU A C 1
ATOM 2893 O O A LEU A 1 187 ? 11.003 0.340 14.694 0.60 20.01 305 LEU A O 1
ATOM 2894 O O B LEU A 1 187 ? 11.028 0.374 14.734 0.40 20.89 305 LEU A O 1
ATOM 2925 N N . ALA A 1 188 ? 13.018 -0.524 14.191 1.00 20.18 306 ALA A N 1
ATOM 2926 C CA . ALA A 1 188 ? 12.770 -1.791 14.875 1.00 20.64 306 ALA A CA 1
ATOM 2927 C C . ALA A 1 188 ? 12.539 -1.592 16.358 1.00 22.00 306 ALA A C 1
ATOM 2928 O O . ALA A 1 188 ? 13.061 -0.649 16.956 1.00 22.95 306 ALA A O 1
ATOM 2935 N N . HIS A 1 189 ? 11.757 -2.501 16.937 1.00 22.16 307 HIS A N 1
ATOM 2936 C CA . HIS A 1 189 ? 11.584 -2.578 18.383 1.00 26.76 307 HIS A CA 1
ATOM 2937 C C . HIS A 1 189 ? 11.675 -4.042 18.804 1.00 27.29 307 HIS A C 1
ATOM 2938 O O . HIS A 1 189 ? 11.212 -4.922 18.077 1.00 29.46 307 HIS A O 1
ATOM 2951 N N . SER A 1 190 ? 12.264 -4.310 19.969 1.00 24.93 308 SER A N 1
ATOM 2952 C CA . SER A 1 190 ? 12.531 -5.690 20.387 1.00 24.87 308 SER A CA 1
ATOM 2953 C C . SER A 1 190 ? 12.036 -6.032 21.800 1.00 22.53 308 SER A C 1
ATOM 2954 O O . SER A 1 190 ? 12.355 -7.093 22.337 1.00 24.49 308 SER A O 1
ATOM 2962 N N . ALA A 1 191 ? 11.248 -5.157 22.404 1.00 19.29 309 ALA A N 1
ATOM 2963 C CA . ALA A 1 191 ? 10.670 -5.475 23.703 1.00 16.77 309 ALA A CA 1
ATOM 2964 C C . ALA A 1 191 ? 9.641 -6.600 23.585 1.00 15.15 309 ALA A C 1
ATOM 2965 O O . ALA A 1 191 ? 9.045 -6.826 22.523 1.00 16.55 309 ALA A O 1
ATOM 2972 N N . THR A 1 192 ? 9.448 -7.313 24.688 1.00 12.29 310 THR A N 1
ATOM 2973 C CA . THR A 1 192 ? 8.372 -8.302 24.784 1.00 13.36 310 THR A CA 1
ATOM 2974 C C . THR A 1 192 ? 7.004 -7.645 24.667 1.00 13.43 310 THR A C 1
ATOM 2975 O O . THR A 1 192 ? 6.115 -8.128 23.949 1.00 16.36 310 THR A O 1
ATOM 2986 N N . LEU A 1 193 ? 6.854 -6.527 25.367 1.00 12.20 311 LEU A N 1
ATOM 2987 C CA . LEU A 1 193 ? 5.573 -5.829 25.451 1.00 10.27 311 LEU A CA 1
ATOM 2988 C C . LEU A 1 193 ? 5.821 -4.348 25.371 1.00 10.45 311 LEU A C 1
ATOM 2989 O O . LEU A 1 193 ? 6.680 -3.850 26.075 1.00 11.77 311 LEU A O 1
ATOM 3005 N N . ARG A 1 194 ? 5.075 -3.650 24.520 1.00 10.11 312 ARG A N 1
ATOM 3006 C CA . ARG A 1 194 ? 5.200 -2.210 24.380 1.00 9.73 312 ARG A CA 1
ATOM 3007 C C . ARG A 1 194 ? 3.927 -1.530 24.834 1.00 9.36 312 ARG A C 1
ATOM 3008 O O . ARG A 1 194 ? 2.821 -1.889 24.400 1.00 10.55 312 ARG A O 1
ATOM 3029 N N . VAL A 1 195 ? 4.099 -0.537 25.705 1.00 9.41 313 VAL A N 1
ATOM 3030 C CA . VAL A 1 195 ? 3.006 0.214 26.295 1.00 9.35 313 VAL A CA 1
ATOM 3031 C C . VAL A 1 195 ? 3.159 1.695 25.968 1.00 9.44 313 VAL A C 1
ATOM 3032 O O . VAL A 1 195 ? 4.165 2.314 26.316 1.00 10.06 313 VAL A O 1
ATOM 3045 N N . TYR A 1 196 ? 2.164 2.255 25.295 1.00 8.44 314 TYR A N 1
ATOM 3046 C CA . TYR A 1 196 ? 2.144 3.666 24.945 1.00 9.72 314 TYR A CA 1
ATOM 3047 C C . TYR A 1 196 ? 1.429 4.464 26.040 1.00 9.02 314 TYR A C 1
ATOM 3048 O O . TYR A 1 196 ? 0.294 4.149 26.401 1.00 9.51 314 TYR A O 1
ATOM 3066 N N . LEU A 1 197 ? 2.100 5.479 26.577 1.00 10.02 315 LEU A N 1
ATOM 3067 C CA . LEU A 1 197 ? 1.521 6.363 27.595 1.00 10.41 315 LEU A CA 1
ATOM 3068 C C . LEU A 1 197 ? 1.271 7.753 27.047 1.00 10.40 315 LEU A C 1
ATOM 3069 O O . LEU A 1 197 ? 2.091 8.301 26.301 1.00 11.64 315 LEU A O 1
ATOM 3085 N N . ARG A 1 198 ? 0.167 8.358 27.469 1.00 10.74 316 ARG A N 1
ATOM 3086 C CA . ARG A 1 198 ? -0.126 9.738 27.098 1.00 11.00 316 ARG A CA 1
ATOM 3087 C C . ARG A 1 198 ? -0.924 10.430 28.203 1.00 11.64 316 ARG A C 1
ATOM 3088 O O . ARG A 1 198 ? -1.503 9.774 29.069 1.00 11.28 316 ARG A O 1
ATOM 3109 N N . LYS A 1 199 ? -0.939 11.759 28.187 1.00 14.92 317 LYS A N 1
ATOM 3110 C CA . LYS A 1 199 ? -1.784 12.522 29.093 1.00 14.22 317 LYS A CA 1
ATOM 3111 C C . LYS A 1 199 ? -3.251 12.437 28.699 1.00 15.73 317 LYS A C 1
ATOM 3112 O O . LYS A 1 199 ? -3.583 12.420 27.510 1.00 17.51 317 LYS A O 1
ATOM 3131 N N . GLY A 1 200 ? -4.117 12.381 29.709 1.00 15.48 318 GLY A N 1
ATOM 3132 C CA . GLY A 1 200 ? -5.551 12.508 29.527 1.00 17.04 318 GLY A CA 1
ATOM 3133 C C . GLY A 1 200 ? -6.122 13.694 30.298 1.00 18.81 318 GLY A C 1
ATOM 3134 O O . GLY A 1 200 ? -5.394 14.521 30.868 1.00 18.95 318 GLY A O 1
ATOM 3138 N N . LYS A 1 201 ? -7.440 13.772 30.345 1.00 21.63 319 LYS A N 1
ATOM 3139 C CA . LYS A 1 201 ? -8.109 14.850 31.058 1.00 22.56 319 LYS A CA 1
ATOM 3140 C C . LYS A 1 201 ? -7.997 14.659 32.556 1.00 20.37 319 LYS A C 1
ATOM 3141 O O . LYS A 1 201 ? -7.715 13.572 33.052 1.00 19.78 319 LYS A O 1
ATOM 3160 N N . GLY A 1 202 ? -8.216 15.739 33.292 1.00 19.61 320 GLY A N 1
ATOM 3161 C CA . GLY A 1 202 ? -8.195 15.686 34.742 1.00 18.95 320 GLY A CA 1
ATOM 3162 C C . GLY A 1 202 ? -6.867 15.278 35.357 1.00 16.41 320 GLY A C 1
ATOM 3163 O O . GLY A 1 202 ? -6.829 14.792 36.489 1.00 17.68 320 GLY A O 1
ATOM 3167 N N . GLY A 1 203 ? -5.770 15.501 34.639 1.00 14.60 321 GLY A N 1
ATOM 3168 C CA . GLY A 1 203 ? -4.458 15.123 35.131 1.00 14.47 321 GLY A CA 1
ATOM 3169 C C . GLY A 1 203 ? -4.149 13.635 35.037 1.00 12.63 321 GLY A C 1
ATOM 3170 O O . GLY A 1 203 ? -3.105 13.213 35.508 1.00 14.08 321 GLY A O 1
ATOM 3174 N N . LYS A 1 204 ? -5.022 12.844 34.419 1.00 12.57 322 LYS A N 1
ATOM 3175 C CA . LYS A 1 204 ? -4.768 11.419 34.284 1.00 13.18 322 LYS A CA 1
ATOM 3176 C C . LYS A 1 204 ? -3.745 11.102 33.207 1.00 11.86 322 LYS A C 1
ATOM 3177 O O . LYS A 1 204 ? -3.379 11.945 32.359 1.00 13.14 322 LYS A O 1
ATOM 3196 N N . ARG A 1 205 ? -3.252 9.869 33.271 1.00 10.63 323 ARG A N 1
ATOM 3197 C CA . ARG A 1 205 ? -2.469 9.277 32.196 1.00 9.21 323 ARG A CA 1
ATOM 3198 C C . ARG A 1 205 ? -3.235 8.069 31.666 1.00 9.05 323 ARG A C 1
ATOM 3199 O O . ARG A 1 205 ? -3.991 7.430 32.414 1.00 9.91 323 ARG A O 1
ATOM 3220 N N . ILE A 1 206 ? -3.063 7.793 30.373 1.00 9.11 324 ILE A N 1
ATOM 3221 C CA . ILE A 1 206 ? -3.765 6.716 29.674 1.00 9.46 324 ILE A CA 1
ATOM 3222 C C . ILE A 1 206 ? -2.714 5.791 29.078 1.00 8.55 324 ILE A C 1
ATOM 3223 O O . ILE A 1 206 ? -1.753 6.262 28.450 1.00 9.01 324 ILE A O 1
ATOM 3239 N N . ALA A 1 207 ? -2.892 4.486 29.284 1.00 8.74 325 ALA A N 1
ATOM 3240 C CA . ALA A 1 207 ? -1.991 3.472 28.734 1.00 8.11 325 ALA A CA 1
ATOM 3241 C C . ALA A 1 207 ? -2.707 2.575 27.742 1.00 8.66 325 ALA A C 1
ATOM 3242 O O . ALA A 1 207 ? -3.859 2.183 27.958 1.00 8.98 325 ALA A O 1
ATOM 3249 N N . ARG A 1 208 ? -2.009 2.245 26.659 1.00 9.76 326 ARG A N 1
ATOM 3250 C CA . ARG A 1 208 ? -2.512 1.342 25.621 1.00 11.34 326 ARG A CA 1
ATOM 3251 C C . ARG A 1 208 ? -1.408 0.368 25.227 1.00 10.47 326 ARG A C 1
ATOM 3252 O O . ARG A 1 208 ? -0.251 0.767 25.087 1.00 10.81 326 ARG A O 1
ATOM 3273 N N . LEU A 1 209 ? -1.755 -0.904 25.073 1.00 11.14 327 LEU A N 1
ATOM 3274 C CA . LEU A 1 209 ? -0.799 -1.906 24.627 1.00 11.06 327 LEU A CA 1
ATOM 3275 C C . LEU A 1 209 ? -0.697 -1.829 23.128 1.00 13.24 327 LEU A C 1
ATOM 3276 O O . LEU A 1 209 ? -1.708 -1.690 22.450 1.00 14.50 327 LEU A O 1
ATOM 3292 N N . ILE A 1 210 ? 0.519 -1.925 22.618 1.00 13.79 328 ILE A N 1
ATOM 3293 C CA . ILE A 1 210 ? 0.750 -1.806 21.185 1.00 17.60 328 ILE A CA 1
ATOM 3294 C C . ILE A 1 210 ? 1.123 -3.167 20.624 1.00 20.81 328 ILE A C 1
ATOM 3295 O O . ILE A 1 210 ? 2.053 -3.804 21.096 1.00 20.69 328 ILE A O 1
ATOM 3311 N N . ASP A 1 211 ? 0.379 -3.611 19.618 1.00 24.36 329 ASP A N 1
ATOM 3312 C CA . ASP A 1 211 ? 0.675 -4.870 18.922 0.50 27.16 329 ASP A CA 1
ATOM 3313 C C . ASP A 1 211 ? 0.730 -6.085 19.855 1.00 30.41 329 ASP A C 1
ATOM 3314 O O . ASP A 1 211 ? 1.696 -6.853 19.798 1.00 31.29 329 ASP A O 1
ATOM 3323 N N . ALA A 1 212 ? -0.290 -6.279 20.693 1.00 32.57 330 ALA A N 1
ATOM 3324 C CA . ALA A 1 212 ? -0.306 -7.402 21.635 1.00 36.24 330 ALA A CA 1
ATOM 3325 C C . ALA A 1 212 ? -1.585 -8.246 21.552 1.00 41.66 330 ALA A C 1
ATOM 3326 O O . ALA A 1 212 ? -2.242 -8.431 22.558 1.00 41.12 330 ALA A O 1
ATOM 3333 N N . PRO A 1 213 ? -1.886 -8.838 20.378 1.00 46.30 331 PRO A N 1
ATOM 3334 C CA . PRO A 1 213 ? -3.206 -9.419 20.062 1.00 48.87 331 PRO A CA 1
ATOM 3335 C C . PRO A 1 213 ? -3.786 -10.317 21.159 1.00 51.25 331 PRO A C 1
ATOM 3336 O O . PRO A 1 213 ? -5.002 -10.477 21.262 1.00 52.20 331 PRO A O 1
ATOM 3347 N N . HIS A 1 214 ? -2.906 -10.894 21.967 1.00 53.02 332 HIS A N 1
ATOM 3348 C CA . HIS A 1 214 ? -3.300 -11.580 23.197 1.00 54.27 332 HIS A CA 1
ATOM 3349 C C . HIS A 1 214 ? -3.601 -10.568 24.308 1.00 54.97 332 HIS A C 1
ATOM 3350 O O . HIS A 1 214 ? -3.646 -10.920 25.490 1.00 55.53 332 HIS A O 1
ATOM 3363 N N . LEU A 1 215 ? -3.782 -9.308 23.920 1.00 54.51 333 LEU A N 1
ATOM 3364 C CA . LEU A 1 215 ? -4.311 -8.287 24.808 1.00 53.69 333 LEU A CA 1
ATOM 3365 C C . LEU A 1 215 ? -5.810 -8.410 24.742 1.00 52.38 333 LEU A C 1
ATOM 3366 O O . LEU A 1 215 ? -6.384 -8.341 23.650 1.00 53.61 333 LEU A O 1
ATOM 3382 N N . PRO A 1 216 ? -6.461 -8.625 25.891 1.00 50.44 334 PRO A N 1
ATOM 3383 C CA . PRO A 1 216 ? -7.873 -8.252 25.828 1.00 48.23 334 PRO A CA 1
ATOM 3384 C C . PRO A 1 216 ? -7.908 -6.732 25.724 1.00 45.33 334 PRO A C 1
ATOM 3385 O O . PRO A 1 216 ? -7.404 -6.035 26.602 1.00 46.10 334 PRO A O 1
ATOM 3396 N N . GLU A 1 217 ? -8.475 -6.254 24.625 1.00 41.34 335 GLU A N 1
ATOM 3397 C CA . GLU A 1 217 ? -8.466 -4.849 24.228 1.00 37.22 335 GLU A CA 1
ATOM 3398 C C . GLU A 1 217 ? -8.949 -3.845 25.309 1.00 29.18 335 GLU A C 1
ATOM 3399 O O . GLU A 1 217 ? -9.816 -4.152 26.148 1.00 30.50 335 GLU A O 1
ATOM 3411 N N . GLY A 1 218 ? -8.351 -2.654 25.300 1.00 19.88 336 GLY A N 1
ATOM 3412 C CA . GLY A 1 218 ? -8.754 -1.582 26.196 1.00 16.21 336 GLY A CA 1
ATOM 3413 C C . GLY A 1 218 ? -7.645 -0.592 26.475 1.00 12.12 336 GLY A C 1
ATOM 3414 O O . GLY A 1 218 ? -6.550 -0.677 25.923 1.00 12.84 336 GLY A O 1
ATOM 3418 N N . GLU A 1 219 ? -7.959 0.387 27.323 1.00 9.40 337 GLU A N 1
ATOM 3419 C CA . GLU A 1 219 ? -6.981 1.351 27.800 1.00 9.92 337 GLU A CA 1
ATOM 3420 C C . GLU A 1 219 ? -7.129 1.513 29.299 1.00 9.46 337 GLU A C 1
ATOM 3421 O O . GLU A 1 219 ? -8.246 1.490 29.823 1.00 8.99 337 GLU A O 1
ATOM 3433 N N . ALA A 1 220 ? -5.993 1.660 29.978 1.00 8.33 338 ALA A N 1
ATOM 3434 C CA . ALA A 1 220 ? -5.971 1.913 31.408 1.00 7.82 338 ALA A CA 1
ATOM 3435 C C . ALA A 1 220 ? -5.820 3.396 31.683 1.00 8.46 338 ALA A C 1
ATOM 3436 O O . ALA A 1 220 ? -5.217 4.118 30.910 1.00 9.62 338 ALA A O 1
ATOM 3443 N N . VAL A 1 221 ? -6.357 3.821 32.825 1.00 8.82 339 VAL A N 1
ATOM 3444 C CA . VAL A 1 221 ? -6.312 5.206 33.280 1.00 9.05 339 VAL A CA 1
ATOM 3445 C C . VAL A 1 221 ? -5.763 5.257 34.704 1.00 9.72 339 VAL A C 1
ATOM 3446 O O . VAL A 1 221 ? -6.179 4.511 35.575 1.00 11.30 339 VAL A O 1
ATOM 3459 N N . PHE A 1 222 ? -4.804 6.138 34.930 1.00 9.56 340 PHE A N 1
ATOM 3460 C CA . PHE A 1 222 ? -4.167 6.215 36.230 1.00 10.70 340 PHE A CA 1
ATOM 3461 C C . PHE A 1 222 ? -3.717 7.630 36.507 1.00 10.12 340 PHE A C 1
ATOM 3462 O O . PHE A 1 222 ? -3.744 8.464 35.621 1.00 10.12 340 PHE A O 1
ATOM 3479 N N A SER A 1 223 ? -3.382 7.900 37.770 0.60 12.47 341 SER A N 1
ATOM 3480 N N B SER A 1 223 ? -3.293 7.884 37.735 0.40 11.96 341 SER A N 1
ATOM 3481 C CA A SER A 1 223 ? -2.875 9.201 38.228 0.60 13.55 341 SER A CA 1
ATOM 3482 C CA B SER A 1 223 ? -2.781 9.187 38.116 0.40 12.60 341 SER A CA 1
ATOM 3483 C C A SER A 1 223 ? -1.464 9.073 38.790 0.60 12.21 341 SER A C 1
ATOM 3484 C C B SER A 1 223 ? -1.432 9.066 38.776 0.40 12.25 341 SER A C 1
ATOM 3485 O O A SER A 1 223 ? -1.020 7.979 39.115 0.60 11.52 341 SER A O 1
ATOM 3486 O O B SER A 1 223 ? -1.009 7.985 39.170 0.40 12.08 341 SER A O 1
ATOM 3501 N N . ILE A 1 224 ? -0.782 10.212 38.913 1.00 12.88 342 ILE A N 1
ATOM 3502 C CA . ILE A 1 224 ? 0.516 10.317 39.553 1.00 11.35 342 ILE A CA 1
ATOM 3503 C C . ILE A 1 224 ? 0.283 11.083 40.859 1.00 12.41 342 ILE A C 1
ATOM 3504 O O . ILE A 1 224 ? -0.230 12.196 40.852 1.00 14.29 342 ILE A O 1
ATOM 3520 N N . THR A 1 225 ? 0.628 10.468 41.987 1.00 12.86 343 THR A N 1
ATOM 3521 C CA . THR A 1 225 ? 0.314 11.029 43.296 1.00 13.77 343 THR A CA 1
ATOM 3522 C C . THR A 1 225 ? 1.494 10.854 44.231 1.00 11.88 343 THR A C 1
ATOM 3523 O O . THR A 1 225 ? 2.592 10.461 43.815 1.00 11.16 343 THR A O 1
ATOM 3534 N N . GLU A 1 226 ? 1.278 11.128 45.509 1.00 12.45 344 GLU A N 1
ATOM 3535 C CA . GLU A 1 226 ? 2.344 10.976 46.484 1.00 12.93 344 GLU A CA 1
ATOM 3536 C C . GLU A 1 226 ? 2.678 9.501 46.703 1.00 12.35 344 GLU A C 1
ATOM 3537 O O . GLU A 1 226 ? 3.697 9.188 47.316 1.00 12.56 344 GLU A O 1
ATOM 3549 N N . LYS A 1 227 ? 1.806 8.607 46.225 1.00 11.21 345 LYS A N 1
ATOM 3550 C CA . LYS A 1 227 ? 2.089 7.156 46.265 1.00 10.95 345 LYS A CA 1
ATOM 3551 C C . LYS A 1 227 ? 2.750 6.653 44.975 1.00 9.83 345 LYS A C 1
ATOM 3552 O O . LYS A 1 227 ? 2.899 5.445 44.765 1.00 10.95 345 LYS A O 1
ATOM 3571 N N . GLY A 1 228 ? 3.115 7.580 44.095 1.00 10.28 346 GLY A N 1
ATOM 3572 C CA . GLY A 1 228 ? 3.668 7.194 42.810 1.00 11.50 346 GLY A CA 1
ATOM 3573 C C . GLY A 1 228 ? 2.625 7.162 41.734 1.00 13.07 346 GLY A C 1
ATOM 3574 O O . GLY A 1 228 ? 2.234 8.201 41.240 1.00 19.24 346 GLY A O 1
ATOM 3578 N N . ILE A 1 229 ? 2.263 5.950 41.339 1.00 10.36 347 ILE A N 1
ATOM 3579 C CA . ILE A 1 229 ? 1.188 5.633 40.416 1.00 11.33 347 ILE A CA 1
ATOM 3580 C C . ILE A 1 229 ? 0.054 5.000 41.186 1.00 11.28 347 ILE A C 1
ATOM 3581 O O . ILE A 1 229 ? 0.284 4.105 41.997 1.00 12.88 347 ILE A O 1
ATOM 3597 N N . GLU A 1 230 ? -1.163 5.485 40.959 1.00 11.41 348 G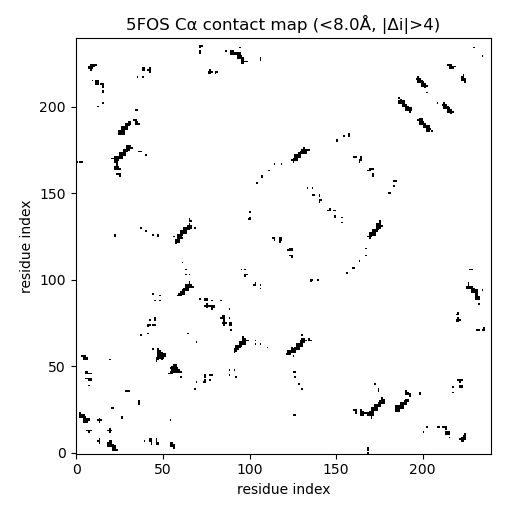LU A N 1
ATOM 3598 C CA . GLU A 1 230 ? -2.342 4.758 41.417 1.00 13.60 348 GLU A CA 1
ATOM 3599 C C . GLU A 1 230 ? -3.505 5.074 40.506 1.00 12.21 348 GLU A C 1
ATOM 3600 O O . GLU A 1 230 ? -3.366 5.832 39.566 1.00 13.73 348 GLU A O 1
ATOM 3612 N N . ASP A 1 231 ? -4.649 4.466 40.742 1.00 12.23 349 ASP A N 1
ATOM 3613 C CA . ASP A 1 231 ? -5.789 4.753 39.886 1.00 12.25 349 ASP A CA 1
ATOM 3614 C C . ASP A 1 231 ? -6.290 6.172 40.073 1.00 15.82 349 ASP A C 1
ATOM 3615 O O . ASP A 1 231 ? -6.025 6.792 41.115 1.00 19.54 349 ASP A O 1
ATOM 3625 N N . LEU B 2 2 ? 30.423 6.242 40.775 1.00 33.43 94 LEU C N 1
ATOM 3626 C CA . LEU B 2 2 ? 29.680 6.933 39.727 1.00 34.31 94 LEU C CA 1
ATOM 3627 C C . LEU B 2 2 ? 29.981 6.346 38.345 1.00 31.42 94 LEU C C 1
ATOM 3628 O O . LEU B 2 2 ? 29.136 6.397 37.463 1.00 30.95 94 LEU C O 1
ATOM 3643 N N . GLY B 2 3 ? 31.169 5.768 38.166 1.00 28.04 95 GLY C N 1
ATOM 3644 C CA . GLY B 2 3 ? 31.450 4.968 36.981 1.00 25.04 95 GLY C CA 1
ATOM 3645 C C . GLY B 2 3 ? 30.783 3.595 37.038 1.00 21.51 95 GLY C C 1
ATOM 3646 O O . GLY B 2 3 ? 30.807 2.844 36.069 1.00 18.84 95 GLY C O 1
ATOM 3650 N N . THR B 2 4 ? 30.190 3.265 38.182 1.00 19.40 96 THR C N 1
ATOM 3651 C CA . THR B 2 4 ? 29.573 1.949 38.386 1.00 19.49 96 THR C CA 1
ATOM 3652 C C . THR B 2 4 ? 28.404 2.090 39.373 1.00 18.47 96 THR C C 1
ATOM 3653 O O . THR B 2 4 ? 28.176 3.178 39.894 1.00 18.36 96 THR C O 1
ATOM 3664 N N . PHE B 2 5 ? 27.685 0.985 39.616 1.00 16.55 97 PHE C N 1
ATOM 3665 C CA . PHE B 2 5 ? 26.527 0.958 40.529 1.00 14.62 97 PHE C CA 1
ATOM 3666 C C . PHE B 2 5 ? 26.915 1.341 41.936 1.00 15.43 97 PHE C C 1
ATOM 3667 O O . PHE B 2 5 ? 28.025 1.023 42.400 1.00 16.55 97 PHE C O 1
ATOM 3684 N N . MET B 2 6 ? 25.982 1.995 42.613 1.00 13.62 98 MET C N 1
ATOM 3685 C CA . MET B 2 6 ? 26.073 2.220 44.053 1.00 13.81 98 MET C CA 1
ATOM 3686 C C . MET B 2 6 ? 24.691 2.112 44.680 1.00 12.26 98 MET C C 1
ATOM 3687 O O . MET B 2 6 ? 23.670 2.332 44.025 1.00 12.41 98 MET C O 1
ATOM 3701 N N . ARG B 2 7 ? 24.654 1.747 45.955 1.00 12.00 99 ARG C N 1
ATOM 3702 C CA . ARG B 2 7 ? 23.378 1.627 46.644 1.00 10.82 99 ARG C CA 1
ATOM 3703 C C . ARG B 2 7 ? 22.700 2.994 46.736 1.00 10.97 99 ARG C C 1
ATOM 3704 O O . ARG B 2 7 ? 23.363 3.995 46.945 1.00 12.28 99 ARG C O 1
ATOM 3725 N N . ALA B 2 8 ? 21.378 3.032 46.621 1.00 11.07 100 ALA C N 1
ATOM 3726 C CA . ALA B 2 8 ? 20.692 4.296 46.432 1.00 12.57 100 ALA C CA 1
ATOM 3727 C C . ALA B 2 8 ? 20.748 5.186 47.661 1.00 12.38 100 ALA C C 1
ATOM 3728 O O . ALA B 2 8 ? 20.681 6.407 47.538 1.00 13.08 100 ALA C O 1
ATOM 3735 N N . ASP B 2 9 ? 20.887 4.592 48.844 1.00 13.35 101 ASP C N 1
ATOM 3736 C CA . ASP B 2 9 ? 21.065 5.394 50.051 1.00 14.40 101 ASP C CA 1
ATOM 3737 C C . A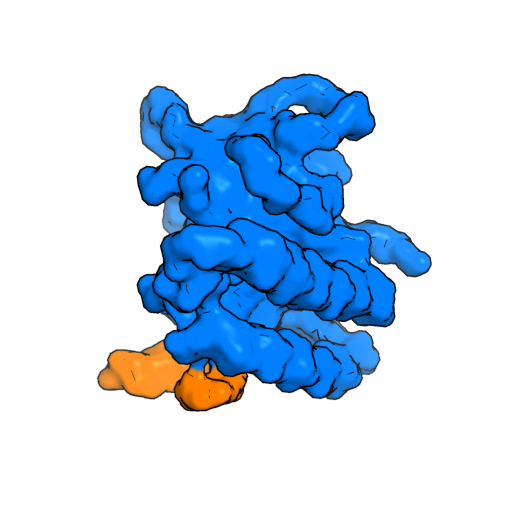SP B 2 9 ? 22.413 6.135 50.029 1.00 15.13 101 ASP C C 1
ATOM 3738 O O . ASP B 2 9 ? 22.503 7.287 50.453 1.00 14.67 101 ASP C O 1
ATOM 3747 N N . GLU B 2 10 ? 23.450 5.476 49.524 1.00 14.93 102 GLU C N 1
ATOM 3748 C CA . GLU B 2 10 ? 24.766 6.105 49.384 1.00 16.20 102 GLU C CA 1
ATOM 3749 C C . GLU B 2 10 ? 24.741 7.150 48.268 1.00 15.35 102 GLU C C 1
ATOM 3750 O O . GLU B 2 10 ? 25.383 8.209 48.367 1.00 16.75 102 GLU C O 1
ATOM 3762 N N . TYR B 2 11 ? 23.971 6.868 47.223 1.00 14.89 103 TYR C N 1
ATOM 3763 C CA . TYR B 2 11 ? 23.830 7.827 46.128 1.00 15.50 103 TYR C CA 1
ATOM 3764 C C . TYR B 2 11 ? 23.171 9.124 46.610 1.00 15.39 103 TYR C C 1
ATOM 3765 O O . TYR B 2 11 ? 23.625 10.225 46.305 1.00 15.37 103 TYR C O 1
ATOM 3783 N N . LEU B 2 12 ? 22.103 8.993 47.384 1.00 15.11 104 LEU C N 1
ATOM 3784 C CA . LEU B 2 12 ? 21.440 10.155 47.962 1.00 16.09 104 LEU C CA 1
ATOM 3785 C C . LEU B 2 12 ? 22.434 11.028 48.738 1.00 17.37 104 LEU C C 1
ATOM 3786 O O . LEU B 2 12 ? 22.478 12.254 48.565 1.00 17.76 104 LEU C O 1
ATOM 3802 N N . LYS B 2 13 ? 23.238 10.386 49.577 1.00 17.81 105 LYS C N 1
ATOM 3803 C CA . LYS B 2 13 ? 24.255 11.083 50.368 1.00 19.79 105 LYS C CA 1
ATOM 3804 C C . LYS B 2 13 ? 25.322 11.742 49.500 1.00 20.60 105 LYS C C 1
ATOM 3805 O O . LYS B 2 13 ? 25.744 12.871 49.776 1.0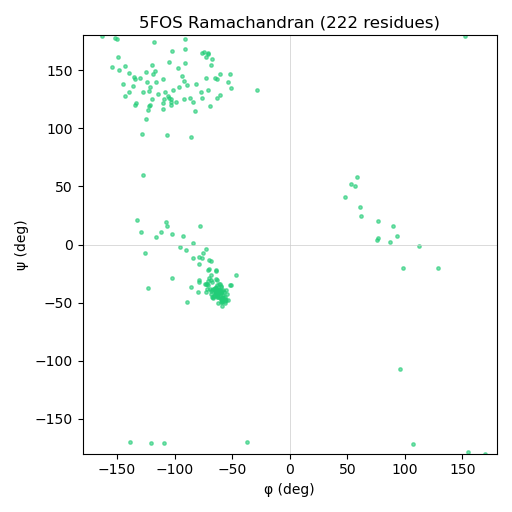0 21.81 105 LYS C O 1
ATOM 3824 N N . LYS B 2 14 ? 25.769 11.028 48.469 1.00 21.99 106 LYS C N 1
ATOM 3825 C CA . LYS B 2 14 ? 26.773 11.551 47.545 1.00 23.42 106 LYS C CA 1
ATOM 3826 C C . LYS B 2 14 ? 26.268 12.813 46.861 1.00 23.16 106 LYS C C 1
ATOM 3827 O O . LYS B 2 14 ? 26.987 13.807 46.774 1.00 23.93 106 LYS C O 1
ATOM 3846 N N . ARG B 2 15 ? 25.031 12.783 46.375 1.00 24.72 107 ARG C N 1
ATOM 3847 C CA . ARG B 2 15 ? 24.494 13.928 45.649 1.00 27.77 107 ARG C CA 1
ATOM 3848 C C . ARG B 2 15 ? 24.239 15.132 46.560 1.00 26.76 107 ARG C C 1
ATOM 3849 O O . ARG B 2 15 ? 24.193 16.273 46.083 1.00 28.46 107 ARG C O 1
ATOM 3870 N N . ALA B 2 16 ? 24.105 14.889 47.864 1.00 24.03 108 ALA C N 1
ATOM 3871 C CA . ALA B 2 16 ? 23.995 15.980 48.840 1.00 23.34 108 ALA C CA 1
ATOM 3872 C C . ALA B 2 16 ? 25.363 16.513 49.310 1.00 22.21 108 ALA C C 1
ATOM 3873 O O . ALA B 2 16 ? 25.439 17.421 50.156 1.00 20.21 108 ALA C O 1
#

Nearest PDB structures (foldseek):
  5fos-assembly1_A  TM=1.004E+00  e=1.429E-50  Pyrococcus furiosus
  5j4k-assembly1_A  TM=1.001E+00  e=1.203E-47  Pyrococcus furiosus DSM 3638
  5qun-assembly1_A  TM=9.979E-01  e=3.473E-47  Pyrococcus furiosus
  5fot-assembly1_A  TM=9.924E-01  e=3.696E-47  Pyrococcus furiosus
  5quu-assembly1_A  TM=9.941E-01  e=4.228E-45  Pyrococcus furiosus

Sequence (240 aa):
ATIGRISTGSKSLDKLLGGGIIETQAITEVVFGEFGSGKTQLAHTLAVMVQLPPEEGGLNGSVMWIDTENTFRPERIREIAQNRGLDPDEVLKHIAYARAFFNSNHQMLLVQQAEDMIKELLNTDRRPVKLLIVDSLTSHFRSEYIGRGALAERQQKLAKHLADLHRLANLYDIAVFVTNQVHILLAHSATLRVYLRKGKGGKRIARLIDAPHLPEGEAVFSSITEKGIEDLGTFMRADEYLKKRA

CATH classification: 3.40.50.300

Secondary structure (DSSP, 8-state):
-PPPEE--S-HHHHHHTTSSEETTEEEEEEESTTSSHHHHHHHHHHHTTS-GGGT--S-EEEEEESSS---HHHHHHHHHHTTS-HHHHHTTEEEEE-SSHHHHHHHHHHHHHHHHHHTTSSS-EEEEEEETTTHHHHHHS-STTHHHHHHHHHHHHHHHHHHHHHHHT-EEEEEEE---S----SEEEEEEE-GGG-EEEEEES-TTSPS-EEEEEEETTEEE-/--S-EEHHHHHHHH-

Radius of gyration: 16.79 Å; Cα contacts (8 Å, |Δi|>4): 524; chains: 2; bounding box: 40×37×49 Å

InterPro domains:
  IPR003583 Helix-hairpin-helix DNA-binding motif, class 1 [SM00278] (35-54)
  IPR003583 Helix-hairpin-helix DNA-binding motif, class 1 [SM00278] (68-87)
  IPR003593 AAA+ ATPase domain [SM00382] (130-319)
  IPR010995 DNA repair Rad51/transcription factor NusA, alpha-helical [SSF47794] (31-93)
  IPR011938 DNA recombination/repair protein RadA [MF_00348] (34-349)
  IPR011938 DNA recombination/repair protein RadA [TIGR02236] (37-349)
  IPR013632 Rad51-like, C-terminal [PF08423] (106-349)
  IPR016467 DNA recombination and repair protein, RecA-like [PIRSF005856] (31-349)
  IPR020587 DNA recombination and repair protein RecA, monomer-monomer interface [PS50163] (290-349)
  IPR020588 DNA recombination and repair protein RecA-like, ATP-binding domain [PS50162] (109-285)
  IPR027417 P-loop containing nucleoside triphosphate hydrolase [G3DSA:3.40.50.300] (97-349)
  IPR027417 P-loop containing nucleoside triphosphate hydrolase [SSF52540] (111-348)
  IPR060101 SAM-like helix-hairpin-helix tandem [PF14520] (37-90)

Solvent-accessible surface area: 11438 Å² total; per-residue (Å²): 121,126,70,15,100,0,15,0,16,0,168,40,1,20,172,19,16,55,38,1,4,55,1,52,4,0,3,11,2,34,0,121,176,31,3,6,19,41,48,3,0,2,0,0,0,0,8,0,19,18,45,88,139,101,20,1,41,60,0,7,1,0,0,0,0,2,79,67,24,2,110,14,99,37,0,63,74,0,0,110,63,61,72,46,85,12,62,80,8,0,87,41,1,6,4,2,77,1,164,50,0,81,34,0,34,88,0,5,104,59,0,28,85,68,0,116,139,49,62,146,68,124,52,21,1,28,0,0,0,0,3,12,4,24,18,30,0,109,76,73,34,134,51,249,61,13,98,74,84,36,32,116,50,16,53,116,0,17,56,33,0,49,117,3,0,89,98,21,35,0,0,1,0,4,0,16,86,126,92,179,76,75,84,56,23,80,34,35,2,64,0,69,130,24,189,80,52,59,34,28,0,112,12,45,133,6,125,154,40,116,168,35,72,1,64,0,20,56,37,80,68,0,0,46,74,118,55,61,27,41,100,0,16,85,4,45,147,99,126,114

Organism: Pyrococcus furiosus (strain ATCC 43587 / DSM 3638 / JCM 8422 / Vc1) (NCBI:txid186497)

Foldseek 3Di:
DDKAAADQQAPLVCVLVVRHFIFLFEEEEEEAPPLQQLLSVLLSLQRQCDPVVSRHVVAAEEEEEQDPRDDLVLNLLLQVVVPHHSVVSVVRYHYDYQPALVSVLVVLVVVVVQQVVCLPPSHHHAEYEYEQVLVRLDVPQDDDPSLVVSLVSVVVSVVSVSCCRNVRRHRYYYYHYDPVHDDDGPWYKYWHADPPQKIKIATDPDVVRPGDIGIWHQDSNRIYD/DVDDDDVVVVVVVVD

B-factor: mean 18.42, std 11.01, range [5.44, 65.92]